Protein AF-0000000072665069 (afdb_homodimer)

Secondary structure (DSSP, 8-state):
-----HHHHHHHHTT-B--GGGGSHHHHHHHHHHHHHHHHHHHHHHS---HHHHHHHHHHHHHHHHHHHTT--BHHHHHHHHHHHHTTS--TTSSHHHHHHHHHHHHHHHHHHHHH-/-----HHHHHHHHTT-B--GGGGSHHHHHHHHHHHHHHHHHHHHHHS---HHHHHHHHHHHHHHHHHHHTT--BHHHHHHHHHHHHTTS--TT-SHHHHHHHHHHHHHHHHHHHHH-

Foldseek 3Di:
DPPCPPVVVVVVLQAFWADLVCLPLVNLLVVLVVQLVVQLVVCCVVDNHDPLSNVLSNLLSVLSSVCSPVVNTGVNVSVVSSVVSNVPRDCPVPCVVVVVVVVVVVVVVVVVVVVVD/DPPCPPVVVVVVLQAFWADLVCLPLVNLLVVLVVQLVVQLVVCCVVDNHDPLSNVLSNLLSVLSSVCSPVVNTGVNVSVVSSVVSNVPRDCPVPCVVVVVVVVVVVVVVVVVVVVVD

Nearest PDB structures (foldseek):
  3kph-assembly1_B  TM=3.420E-01  e=4.417E+00  Metamycoplasma arthritidis
  3plt-assembly1_B  TM=3.109E-01  e=7.610E+00  Saccharomyces cerevisiae
  3kph-assembly1_B  TM=3.421E-01  e=4.417E+00  Metamycoplasma arthritidis
  3plt-assembly1_B  TM=3.109E-01  e=7.610E+00  Saccharomyces cerevisiae

Organism: Carya illinoinensis (NCBI:txid32201)

Solvent-accessible surface area (backbone atoms only — not comparable to full-atom values): 12271 Å² total; per-residue (Å²): 134,86,79,77,48,69,71,47,55,64,55,57,44,52,76,36,62,59,63,74,70,43,44,39,67,69,44,19,50,50,55,18,50,49,42,24,55,52,42,26,52,48,42,32,67,74,57,62,79,48,71,62,38,55,51,51,15,50,54,47,17,51,41,49,29,52,35,21,69,68,65,55,38,46,42,43,60,49,34,54,53,31,18,59,62,39,49,73,53,77,42,54,89,39,60,56,41,18,42,54,52,26,50,52,47,48,51,53,50,54,51,49,52,61,67,76,100,133,85,78,76,48,70,71,48,55,63,55,56,43,51,75,36,63,59,64,75,72,42,43,41,66,70,44,19,51,51,56,18,50,49,43,23,56,52,40,26,52,48,41,31,69,76,56,63,80,49,72,61,37,54,51,50,17,50,55,46,16,50,41,47,29,53,36,21,70,68,65,54,38,46,42,43,60,49,34,55,54,31,19,59,62,38,46,74,53,78,42,58,88,40,62,55,41,19,41,53,52,24,51,52,47,48,51,53,50,54,52,49,52,62,67,74,100

pLDDT: mean 86.63, std 18.75, range [22.36, 98.88]

Radius of gyration: 18.78 Å; Cα contacts (8 Å, |Δi|>4): 272; chains: 2; bounding box: 40×54×40 Å

Sequence (234 aa):
GGEEDPDSQEAQVQDLRVPEHWLIPSKALEESEWLRFTLHKWLDDEYCPEETNVEISKVAANSFYKSLLEKQTDLGEILLKMARELEYISYQESFHGAFSSANAAVNLIAQRIEQVQGGEEDPDSQEAQVQDLRVPEHWLIPSKALEESEWLRFTLHKWLDDEYCPEETNVEISKVAANSFYKSLLEKQTDLGEILLKMARELEYISYQESFHGAFSSANAAVNLIAQRIEQVQ

Structure (mmCIF, N/CA/C/O backbone):
data_AF-0000000072665069-model_v1
#
loop_
_entity.id
_entity.type
_entity.pdbx_description
1 polymer 'Uncharacterized protein'
#
loop_
_atom_site.group_PDB
_atom_site.id
_atom_site.type_symbol
_atom_site.label_atom_id
_atom_site.label_alt_id
_atom_site.label_comp_id
_atom_site.label_asym_id
_atom_site.label_entity_id
_atom_site.label_seq_id
_atom_site.pdbx_PDB_ins_code
_atom_site.Cartn_x
_atom_site.Cartn_y
_atom_site.Cartn_z
_atom_site.occupancy
_atom_site.B_iso_or_equiv
_atom_site.auth_seq_id
_atom_site.auth_comp_id
_atom_site.auth_asym_id
_atom_site.auth_atom_id
_atom_site.pdbx_PDB_model_num
ATOM 1 N N . GLY A 1 1 ? -27.016 -5.383 -2.123 1 22.53 1 GLY A N 1
ATOM 2 C CA . GLY A 1 1 ? -25.922 -5.23 -1.179 1 22.53 1 GLY A CA 1
ATOM 3 C C . GLY A 1 1 ? -24.75 -4.461 -1.751 1 22.53 1 GLY A C 1
ATOM 4 O O . GLY A 1 1 ? -24.109 -4.91 -2.707 1 22.53 1 GLY A O 1
ATOM 5 N N . GLY A 1 2 ? -24.609 -3.033 -1.718 1 27.45 2 GLY A N 1
ATOM 6 C CA . GLY A 1 2 ? -23.859 -2.094 -2.543 1 27.45 2 GLY A CA 1
ATOM 7 C C . GLY A 1 2 ? -22.359 -2.217 -2.381 1 27.45 2 GLY A C 1
ATOM 8 O O . GLY A 1 2 ? -21.844 -2.088 -1.271 1 27.45 2 GLY A O 1
ATOM 9 N N . GLU A 1 3 ? -21.688 -3.092 -3.061 1 32.19 3 GLU A N 1
ATOM 10 C CA . GLU A 1 3 ? -20.25 -3.369 -3.178 1 32.19 3 GLU A CA 1
ATOM 11 C C . GLU A 1 3 ? -19.453 -2.08 -3.25 1 32.19 3 GLU A C 1
ATOM 13 O O . GLU A 1 3 ? -19.578 -1.312 -4.207 1 32.19 3 GLU A O 1
ATOM 18 N N . GLU A 1 4 ? -19.266 -1.38 -2.068 1 32.72 4 GLU A N 1
ATOM 19 C CA . GLU A 1 4 ? -18.578 -0.102 -1.938 1 32.72 4 GLU A CA 1
ATOM 20 C C . GLU A 1 4 ? -17.188 -0.163 -2.566 1 32.72 4 GLU A C 1
ATOM 22 O O . GLU A 1 4 ? -16.406 -1.078 -2.281 1 32.72 4 GLU A O 1
ATOM 27 N N . ASP A 1 5 ? -16.984 0.221 -3.729 1 33.03 5 ASP A N 1
ATOM 28 C CA . ASP A 1 5 ? -15.859 0.381 -4.648 1 33.03 5 ASP A CA 1
ATOM 29 C C . ASP A 1 5 ? -14.656 1.001 -3.941 1 33.03 5 ASP A C 1
ATOM 31 O O . ASP A 1 5 ? -14.766 2.07 -3.34 1 33.03 5 ASP A O 1
ATOM 35 N N . PRO A 1 6 ? -13.797 0.186 -3.463 1 38.81 6 PRO A N 1
ATOM 36 C CA . PRO A 1 6 ? -12.617 0.783 -2.826 1 38.81 6 PRO A CA 1
ATOM 37 C C . PRO A 1 6 ? -12.164 2.07 -3.512 1 38.81 6 PRO A C 1
ATOM 39 O O . PRO A 1 6 ? -11.5 2.904 -2.891 1 38.81 6 PRO A O 1
ATOM 42 N N . ASP A 1 7 ? -12.242 2.102 -4.789 1 39.06 7 ASP A N 1
ATOM 43 C CA . ASP A 1 7 ? -11.977 3.342 -5.512 1 39.06 7 ASP A CA 1
ATOM 44 C C . ASP A 1 7 ? -12.82 4.488 -4.961 1 39.06 7 ASP A C 1
ATOM 46 O O . ASP A 1 7 ? -12.414 5.652 -5.031 1 39.06 7 ASP A O 1
ATOM 50 N N . SER A 1 8 ? -13.883 4.109 -4.477 1 41.06 8 SER A N 1
ATOM 51 C CA . SER A 1 8 ? -14.836 5.105 -3.979 1 41.06 8 SER A CA 1
ATOM 52 C C . SER A 1 8 ? -14.359 5.707 -2.66 1 41.06 8 SER A C 1
ATOM 54 O O . SER A 1 8 ? -14.633 6.875 -2.375 1 41.06 8 SER A O 1
ATOM 56 N N . GLN A 1 9 ? -13.836 4.812 -1.888 1 41.59 9 GLN A N 1
ATOM 57 C CA . GLN A 1 9 ? -13.445 5.406 -0.612 1 41.59 9 GLN A CA 1
ATOM 58 C C . GLN A 1 9 ? -12.32 6.422 -0.796 1 41.59 9 GLN A C 1
ATOM 60 O O . GLN A 1 9 ? -12.281 7.441 -0.105 1 41.59 9 GLN A O 1
ATOM 65 N N . GLU A 1 10 ? -11.32 6.012 -1.646 1 47.34 10 GLU A N 1
ATOM 66 C CA . GLU A 1 10 ? -10.289 7.016 -1.908 1 47.34 10 GLU A CA 1
ATOM 67 C C . GLU A 1 10 ? -10.906 8.312 -2.428 1 47.34 10 GLU A C 1
ATOM 69 O O . GLU A 1 10 ? -10.477 9.406 -2.061 1 47.34 10 GLU A O 1
ATOM 74 N N . ALA A 1 11 ? -11.914 8.117 -3.34 1 46.97 11 ALA A N 1
ATOM 75 C CA . ALA A 1 11 ? -12.594 9.266 -3.928 1 46.97 11 ALA A CA 1
ATOM 76 C C . ALA A 1 11 ? -13.336 10.07 -2.863 1 46.97 11 ALA A C 1
ATOM 78 O O . ALA A 1 11 ? -13.406 11.297 -2.938 1 46.97 11 ALA A O 1
ATOM 79 N N . GLN A 1 12 ? -13.922 9.391 -1.917 1 50.59 12 GLN A N 1
ATOM 80 C CA . GLN A 1 12 ? -14.75 10.109 -0.959 1 50.59 12 GLN A CA 1
ATOM 81 C C . GLN A 1 12 ? -13.898 10.945 -0.01 1 50.59 12 GLN A C 1
ATOM 83 O O . GLN A 1 12 ? -14.328 12.008 0.443 1 50.59 12 GLN A O 1
ATOM 88 N N . VAL A 1 13 ? -12.664 10.547 0.092 1 56.44 13 VAL A N 1
ATOM 89 C CA . VAL A 1 13 ? -11.836 11.32 1.019 1 56.44 13 VAL A CA 1
ATOM 90 C C . VAL A 1 13 ? -11.43 12.641 0.371 1 56.44 13 VAL A C 1
ATOM 92 O O . VAL A 1 13 ? -11.289 13.656 1.054 1 56.44 13 VAL A O 1
ATOM 95 N N . GLN A 1 14 ? -11.539 12.711 -0.974 1 64.31 14 GLN A N 1
ATOM 96 C CA . GLN A 1 14 ? -10.977 13.859 -1.669 1 64.31 14 GLN A CA 1
ATOM 97 C C . GLN A 1 14 ? -11.859 15.094 -1.494 1 64.31 14 GLN A C 1
ATOM 99 O O . GLN A 1 14 ? -11.398 16.219 -1.653 1 64.31 14 GLN A O 1
ATOM 104 N N . ASP A 1 15 ? -12.953 14.961 -0.8 1 78.25 15 ASP A N 1
ATOM 105 C CA . ASP A 1 15 ? -13.75 16.172 -0.614 1 78.25 15 ASP A CA 1
ATOM 106 C C . ASP A 1 15 ? -13.977 16.453 0.868 1 78.25 15 ASP A C 1
ATOM 108 O O . ASP A 1 15 ? -14.688 17.391 1.223 1 78.25 15 ASP A O 1
ATOM 112 N N . LEU A 1 16 ? -13.211 15.734 1.58 1 90.06 16 LEU A N 1
ATOM 113 C CA . LEU A 1 16 ? -13.367 15.898 3.021 1 90.06 16 LEU A CA 1
ATOM 114 C C . LEU A 1 16 ? -12.398 16.938 3.559 1 90.06 16 LEU A C 1
ATOM 116 O O . LEU A 1 16 ? -11.266 17.047 3.08 1 90.06 16 LEU A O 1
ATOM 120 N N . ARG A 1 17 ? -12.859 17.766 4.562 1 95.56 17 ARG A N 1
ATOM 121 C CA . ARG A 1 17 ? -12.039 18.797 5.191 1 95.56 17 ARG A CA 1
ATOM 122 C C . ARG A 1 17 ? -11.906 18.547 6.691 1 95.56 17 ARG A C 1
ATOM 124 O O . ARG A 1 17 ? -12.82 18.016 7.32 1 95.56 17 ARG A O 1
ATOM 131 N N . VAL A 1 18 ? -10.719 18.953 7.18 1 97.44 18 VAL A N 1
ATOM 132 C CA . VAL A 1 18 ? -10.531 18.844 8.625 1 97.44 18 VAL A CA 1
ATOM 133 C C . VAL A 1 18 ? -11.344 19.938 9.328 1 97.44 18 VAL A C 1
ATOM 135 O O . VAL A 1 18 ? -11.523 21.031 8.789 1 97.44 18 VAL A O 1
ATOM 138 N N . PRO A 1 19 ? -11.852 19.656 10.578 1 96.94 19 PRO A N 1
ATOM 139 C CA . PRO A 1 19 ? -12.57 20.688 11.344 1 96.94 19 PRO A CA 1
ATOM 140 C C . PRO A 1 19 ? -11.711 21.922 11.625 1 96.94 19 PRO A C 1
ATOM 142 O O . PRO A 1 19 ? -10.508 21.797 11.891 1 96.94 19 PRO A O 1
ATOM 145 N N . GLU A 1 20 ? -12.336 23.109 11.727 1 96.25 20 GLU A N 1
ATOM 146 C CA . GLU A 1 20 ? -11.625 24.375 11.898 1 96.25 20 GLU A CA 1
ATOM 147 C C . GLU A 1 20 ? -10.898 24.422 13.234 1 96.25 20 GLU A C 1
ATOM 149 O O . GLU A 1 20 ? -9.828 25.016 13.344 1 96.25 20 GLU A O 1
ATOM 154 N N . HIS A 1 21 ? -11.492 23.797 14.195 1 96.88 21 HIS A N 1
ATOM 155 C CA . HIS A 1 21 ? -10.883 23.906 15.516 1 96.88 21 HIS A CA 1
ATOM 156 C C . HIS A 1 21 ? -9.594 23.109 15.594 1 96.88 21 HIS A C 1
ATOM 158 O O . HIS A 1 21 ? -8.805 23.266 16.531 1 96.88 21 HIS A O 1
ATOM 164 N N . TRP A 1 22 ? -9.344 22.125 14.609 1 98.06 22 TRP A N 1
ATOM 165 C CA . TRP A 1 22 ? -8.07 21.406 14.57 1 98.06 22 TRP A CA 1
ATOM 166 C C . TRP A 1 22 ? -6.934 22.344 14.164 1 98.06 22 TRP A C 1
ATOM 168 O O . TRP A 1 22 ? -5.758 22.016 14.32 1 98.06 22 TRP A O 1
ATOM 178 N N . LEU A 1 23 ? -7.266 23.578 13.672 1 98.06 23 LEU A N 1
ATOM 179 C CA . LEU A 1 23 ? -6.27 24.5 13.141 1 98.06 23 LEU A CA 1
ATOM 180 C C . LEU A 1 23 ? -5.609 25.297 14.258 1 98.06 23 LEU A C 1
ATOM 182 O O . LEU A 1 23 ? -4.629 26 14.031 1 98.06 23 LEU A O 1
ATOM 186 N N . ILE A 1 24 ? -6.156 25.172 15.469 1 97.81 24 ILE A N 1
ATOM 187 C CA . ILE A 1 24 ? -5.531 25.766 16.641 1 97.81 24 ILE A CA 1
ATOM 188 C C . ILE A 1 24 ? -4.273 24.984 17.016 1 97.81 24 ILE A C 1
ATOM 190 O O . ILE A 1 24 ? -4.301 23.75 17.078 1 97.81 24 ILE A O 1
ATOM 194 N N . PRO A 1 25 ? -3.125 25.672 17.203 1 98 25 PRO A N 1
ATOM 195 C CA . PRO A 1 25 ? -1.834 25 17.375 1 98 25 PRO A CA 1
ATOM 196 C C . PRO A 1 25 ? -1.886 23.891 18.438 1 98 25 PRO A C 1
ATOM 198 O O . PRO A 1 25 ? -1.334 22.812 18.219 1 98 25 PRO A O 1
ATOM 201 N N . SER A 1 26 ? -2.561 24.094 19.5 1 98.25 26 SER A N 1
ATOM 202 C CA . SER A 1 26 ? -2.631 23.062 20.531 1 98.25 26 SER A CA 1
ATOM 203 C C . SER A 1 26 ? -3.396 21.844 20.047 1 98.25 26 SER A C 1
ATOM 205 O O . SER A 1 26 ? -2.99 20.703 20.297 1 98.25 26 SER A O 1
ATOM 207 N N . LYS A 1 27 ? -4.559 22.078 19.359 1 98.06 27 LYS A N 1
ATOM 208 C CA . LYS A 1 27 ? -5.344 20.969 18.828 1 98.06 27 LYS A CA 1
ATOM 209 C C . LYS A 1 27 ? -4.613 20.281 17.672 1 98.06 27 LYS A C 1
ATOM 211 O O . LYS A 1 27 ? -4.688 19.062 17.531 1 98.06 27 LYS A O 1
ATOM 216 N N . ALA A 1 28 ? -3.9 21.078 16.875 1 98.56 28 ALA A N 1
ATOM 217 C CA . ALA A 1 28 ? -3.084 20.531 15.797 1 98.56 28 ALA A CA 1
ATOM 218 C C . ALA A 1 28 ? -2.049 19.547 16.344 1 98.56 28 ALA A C 1
ATOM 220 O O . ALA A 1 28 ? -1.853 18.469 15.773 1 98.56 28 ALA A O 1
ATOM 221 N N . LEU A 1 29 ? -1.392 19.906 17.406 1 98.56 29 LEU A N 1
ATOM 222 C CA . LEU A 1 29 ? -0.398 19.031 18.031 1 98.56 29 LEU A CA 1
ATOM 223 C C . LEU A 1 29 ? -1.045 17.766 18.562 1 98.56 29 LEU A C 1
ATOM 225 O O . LEU A 1 29 ? -0.505 16.672 18.391 1 98.56 29 LEU A O 1
ATOM 229 N N . GLU A 1 30 ? -2.178 17.906 19.156 1 98.62 30 GLU A N 1
ATOM 230 C CA . GLU A 1 30 ? -2.895 16.766 19.719 1 98.62 30 GLU A CA 1
ATOM 231 C C . GLU A 1 30 ? -3.271 15.75 18.641 1 98.62 30 GLU A C 1
ATOM 233 O O . GLU A 1 30 ? -3.02 14.555 18.781 1 98.62 30 GLU A O 1
ATOM 238 N N . GLU A 1 31 ? -3.904 16.234 17.578 1 98.62 31 GLU A N 1
ATOM 239 C CA . GLU A 1 31 ? -4.363 15.344 16.5 1 98.62 31 GLU A CA 1
ATOM 240 C C . GLU A 1 31 ? -3.188 14.734 15.75 1 98.62 31 GLU A C 1
ATOM 242 O O . GLU A 1 31 ? -3.27 13.602 15.273 1 98.62 31 GLU A O 1
ATOM 247 N N . SER A 1 32 ? -2.09 15.469 15.672 1 98.88 32 SER A N 1
ATOM 248 C CA . SER A 1 32 ? -0.905 14.93 15.016 1 98.88 32 SER A CA 1
ATOM 249 C C . SER A 1 32 ? -0.266 13.828 15.852 1 98.88 32 SER A C 1
ATOM 251 O O . SER A 1 32 ? 0.209 12.828 15.312 1 98.88 32 SER A O 1
ATOM 253 N N . GLU A 1 33 ? -0.249 14 17.156 1 98.75 33 GLU A N 1
ATOM 254 C CA . GLU A 1 33 ? 0.271 12.961 18.031 1 98.75 33 GLU A CA 1
ATOM 255 C C . GLU A 1 33 ? -0.623 11.719 18.016 1 98.75 33 GLU A C 1
ATOM 257 O O . GLU A 1 33 ? -0.129 10.594 18.047 1 98.75 33 GLU A O 1
ATOM 262 N N . TRP A 1 34 ? -1.895 12.023 18.047 1 98.81 34 TRP A N 1
ATOM 263 C CA . TRP A 1 34 ? -2.83 10.914 17.891 1 98.81 34 TRP A CA 1
ATOM 264 C C . TRP A 1 34 ? -2.516 10.117 16.625 1 98.81 34 TRP A C 1
ATOM 266 O O . TRP A 1 34 ? -2.479 8.883 16.656 1 98.81 34 TRP A O 1
ATOM 276 N N . LEU A 1 35 ? -2.311 10.82 15.5 1 98.88 35 LEU A N 1
ATOM 277 C CA . LEU A 1 35 ? -2.012 10.156 14.234 1 98.88 35 LEU A CA 1
ATOM 278 C C . LEU A 1 35 ? -0.721 9.352 14.336 1 98.88 35 LEU A C 1
ATOM 280 O O . LEU A 1 35 ? -0.643 8.227 13.828 1 98.88 35 LEU A O 1
ATOM 284 N N . ARG A 1 36 ? 0.328 9.945 14.938 1 98.88 36 ARG A N 1
ATOM 285 C CA . ARG A 1 36 ? 1.609 9.266 15.062 1 98.88 36 ARG A CA 1
ATOM 286 C C . ARG A 1 36 ? 1.438 7.902 15.727 1 98.88 36 ARG A C 1
ATOM 288 O O . ARG A 1 36 ? 1.901 6.887 15.203 1 98.88 36 ARG A O 1
ATOM 295 N N . PHE A 1 37 ? 0.648 7.867 16.859 1 98.62 37 PHE A N 1
ATOM 296 C CA . PHE A 1 37 ? 0.451 6.645 17.641 1 98.62 37 PHE A CA 1
ATOM 297 C C . PHE A 1 37 ? -0.445 5.668 16.875 1 98.62 37 PHE A C 1
ATOM 299 O O . PHE A 1 37 ? -0.133 4.48 16.781 1 98.62 37 PHE A O 1
ATOM 306 N N . THR A 1 38 ? -1.515 6.176 16.375 1 98.62 38 THR A N 1
ATOM 307 C CA . THR A 1 38 ? -2.52 5.32 15.75 1 98.62 38 THR A CA 1
ATOM 308 C C . THR A 1 38 ? -1.989 4.73 14.445 1 98.62 38 THR A C 1
ATOM 310 O O . THR A 1 38 ? -2.217 3.553 14.156 1 98.62 38 THR A O 1
ATOM 313 N N . LEU A 1 39 ? -1.28 5.562 13.648 1 98.31 39 LEU A N 1
ATOM 314 C CA . LEU A 1 39 ? -0.711 5.062 12.398 1 98.31 39 LEU A CA 1
ATOM 315 C C . LEU A 1 39 ? 0.365 4.016 12.672 1 98.31 39 LEU A C 1
ATOM 317 O O . LEU A 1 39 ? 0.448 3.008 11.969 1 98.31 39 LEU A O 1
ATOM 321 N N . HIS A 1 40 ? 1.214 4.281 13.656 1 98 40 HIS A N 1
ATOM 322 C CA . HIS A 1 40 ? 2.242 3.311 14.023 1 98 40 HIS A CA 1
ATOM 323 C C . HIS A 1 40 ? 1.632 1.948 14.328 1 98 40 HIS A C 1
ATOM 325 O O . HIS A 1 40 ? 2.064 0.931 13.781 1 98 40 HIS A O 1
ATOM 331 N N . LYS A 1 41 ? 0.643 1.912 15.172 1 97.62 41 LYS A N 1
ATOM 332 C CA . LYS A 1 41 ? -0.03 0.667 15.531 1 97.62 41 LYS A CA 1
ATOM 333 C C . LYS A 1 41 ? -0.683 0.022 14.312 1 97.62 41 LYS A C 1
ATOM 335 O O . LYS A 1 41 ? -0.609 -1.195 14.133 1 97.62 41 LYS A O 1
ATOM 340 N N . TRP A 1 42 ? -1.377 0.846 13.523 1 95.38 42 TRP A N 1
ATOM 341 C CA . TRP A 1 42 ? -2.025 0.35 12.32 1 95.38 42 TRP A CA 1
ATOM 342 C C . TRP A 1 42 ? -1.02 -0.343 11.406 1 95.38 42 TRP A C 1
ATOM 344 O O . TRP A 1 42 ? -1.282 -1.438 10.898 1 95.38 42 TRP A O 1
ATOM 354 N N . LEU A 1 43 ? 0.123 0.291 11.133 1 93.69 43 LEU A N 1
ATOM 355 C CA . LEU A 1 43 ? 1.16 -0.266 10.266 1 93.69 43 LEU A CA 1
ATOM 356 C C . LEU A 1 43 ? 1.689 -1.579 10.836 1 93.69 43 LEU A C 1
ATOM 358 O O . LEU A 1 43 ? 1.899 -2.541 10.094 1 93.69 43 LEU A O 1
ATOM 362 N N . ASP A 1 44 ? 1.952 -1.616 12.156 1 91.62 44 ASP A N 1
ATOM 363 C CA . ASP A 1 44 ? 2.424 -2.842 12.789 1 91.62 44 ASP A CA 1
ATOM 364 C C . ASP A 1 44 ? 1.417 -3.977 12.617 1 91.62 44 ASP A C 1
ATOM 366 O O . ASP A 1 44 ? 1.802 -5.133 12.422 1 91.62 44 ASP A O 1
ATOM 370 N N . ASP A 1 45 ? 0.101 -3.652 12.719 1 88.62 45 ASP A N 1
ATOM 371 C CA . ASP A 1 45 ? -0.965 -4.641 12.602 1 88.62 45 ASP A CA 1
ATOM 372 C C . ASP A 1 45 ? -1.124 -5.105 11.156 1 88.62 45 ASP A C 1
ATOM 374 O O . ASP A 1 45 ? -1.356 -6.289 10.898 1 88.62 45 ASP A O 1
ATOM 378 N N . GLU A 1 46 ? -1.113 -4.066 10.266 1 82.69 46 GLU A N 1
ATOM 379 C CA . GLU A 1 46 ? -1.326 -4.34 8.844 1 82.69 46 GLU A CA 1
ATOM 380 C C . GLU A 1 46 ? -0.156 -5.121 8.25 1 82.69 46 GLU A C 1
ATOM 382 O O . GLU A 1 46 ? -0.355 -6.016 7.43 1 82.69 46 GLU A O 1
ATOM 387 N N . TYR A 1 47 ? 0.96 -4.777 8.648 1 81.94 47 TYR A N 1
ATOM 388 C CA . TYR A 1 47 ? 2.168 -5.441 8.164 1 81.94 47 TYR A CA 1
ATOM 389 C C . TYR A 1 47 ? 2.859 -6.195 9.297 1 81.94 47 TYR A C 1
ATOM 391 O O . TYR A 1 47 ? 2.209 -6.906 10.062 1 81.94 47 TYR A O 1
ATOM 399 N N . CYS A 1 48 ? 3.977 -6.129 9.625 1 81.88 48 CYS A N 1
ATOM 400 C CA . CYS A 1 48 ? 4.777 -6.562 10.766 1 81.88 48 CYS A CA 1
ATOM 401 C C . CYS A 1 48 ? 5.527 -5.387 11.383 1 81.88 48 CYS A C 1
ATOM 403 O O . CYS A 1 48 ? 5.785 -4.387 10.711 1 81.88 48 CYS A O 1
ATOM 405 N N . PRO A 1 49 ? 5.785 -5.469 12.68 1 90.3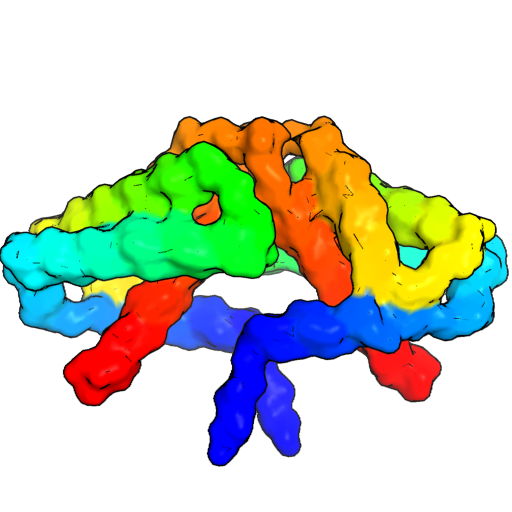8 49 PRO A N 1
ATOM 406 C CA . PRO A 1 49 ? 6.531 -4.383 13.32 1 90.38 49 PRO A CA 1
ATOM 407 C C . PRO A 1 49 ? 7.918 -4.184 12.711 1 90.38 49 PRO A C 1
ATOM 409 O O . PRO A 1 49 ? 8.664 -5.148 12.531 1 90.38 49 PRO A O 1
ATOM 412 N N . GLU A 1 50 ? 8.195 -2.926 12.336 1 89.25 50 GLU A N 1
ATOM 413 C CA . GLU A 1 50 ? 9.477 -2.52 11.773 1 89.25 50 GLU A CA 1
ATOM 414 C C . GLU A 1 50 ? 9.836 -1.092 12.188 1 89.25 50 GLU A C 1
ATOM 416 O O . GLU A 1 50 ? 8.945 -0.29 12.484 1 89.25 50 GLU A O 1
ATOM 421 N N . GLU A 1 51 ? 11.109 -0.807 12.188 1 91.62 51 GLU A N 1
ATOM 422 C CA . GLU A 1 51 ? 11.562 0.551 12.469 1 91.62 51 GLU A CA 1
ATOM 423 C C . GLU A 1 51 ? 10.977 1.549 11.477 1 91.62 51 GLU A C 1
ATOM 425 O O . GLU A 1 51 ? 10.695 2.695 11.836 1 91.62 51 GLU A O 1
ATOM 430 N N . THR A 1 52 ? 10.844 1.125 10.297 1 91.69 52 THR A N 1
ATOM 431 C CA . THR A 1 52 ? 10.297 1.98 9.25 1 91.69 52 THR A CA 1
ATOM 432 C C . THR A 1 52 ? 8.883 2.434 9.602 1 91.69 52 THR A C 1
ATOM 434 O O . THR A 1 52 ? 8.477 3.545 9.25 1 91.69 52 THR A O 1
ATOM 437 N N . ASN A 1 53 ? 8.109 1.583 10.32 1 93.94 53 ASN A N 1
ATOM 438 C CA . ASN A 1 53 ? 6.773 1.96 10.758 1 93.94 53 ASN A CA 1
ATOM 439 C C . ASN A 1 53 ? 6.812 3.162 11.703 1 93.94 53 ASN A C 1
ATOM 441 O O . ASN A 1 53 ? 5.965 4.051 11.617 1 93.94 53 ASN A O 1
ATOM 445 N N . VAL A 1 54 ? 7.812 3.152 12.555 1 96.06 54 VAL A N 1
ATOM 446 C CA . VAL A 1 54 ? 8.008 4.262 13.484 1 96.06 54 VAL A CA 1
ATOM 447 C C . VAL A 1 54 ? 8.32 5.539 12.703 1 96.06 54 VAL A C 1
ATOM 449 O O . VAL A 1 54 ? 7.723 6.586 12.953 1 96.06 54 VAL A O 1
ATOM 452 N N . GLU A 1 55 ? 9.203 5.398 11.719 1 95.5 55 GLU A N 1
ATOM 453 C CA . GLU A 1 55 ? 9.617 6.551 10.93 1 95.5 55 GLU A CA 1
ATOM 454 C C . GLU A 1 55 ? 8.461 7.109 10.109 1 95.5 55 GLU A C 1
ATOM 456 O O . GLU A 1 55 ? 8.266 8.32 10.039 1 95.5 55 GLU A O 1
ATOM 461 N N . ILE A 1 56 ? 7.742 6.219 9.492 1 95.75 56 ILE A N 1
ATOM 462 C CA . ILE A 1 56 ? 6.594 6.621 8.688 1 95.75 56 ILE A CA 1
ATOM 463 C C . ILE A 1 56 ? 5.605 7.398 9.555 1 95.75 56 ILE A C 1
ATOM 465 O O . ILE A 1 56 ? 5.141 8.469 9.164 1 95.75 56 ILE A O 1
ATOM 469 N N . SER A 1 57 ? 5.336 6.863 10.727 1 98.44 57 SER A N 1
ATOM 470 C CA . SER A 1 57 ? 4.34 7.492 11.586 1 98.44 57 SER A CA 1
ATOM 471 C C . SER A 1 57 ? 4.797 8.875 12.047 1 98.44 57 SER A C 1
ATOM 473 O O . SER A 1 57 ? 3.992 9.805 12.133 1 98.44 57 SER A O 1
ATOM 475 N N . LYS A 1 58 ? 6.062 9.055 12.297 1 98.62 58 LYS A N 1
ATOM 476 C CA . LYS A 1 58 ? 6.609 10.344 12.703 1 98.62 58 LYS A CA 1
ATOM 477 C C . LYS A 1 58 ? 6.516 11.359 11.57 1 98.62 58 LYS A C 1
ATOM 479 O O . LYS A 1 58 ? 6.082 12.5 11.781 1 98.62 58 LYS A O 1
ATOM 484 N N . VAL A 1 59 ? 6.941 10.945 10.383 1 98.31 59 VAL A N 1
ATOM 485 C CA . VAL A 1 59 ? 6.934 11.852 9.234 1 98.31 59 VAL A CA 1
ATOM 486 C C . VAL A 1 59 ? 5.5 12.234 8.891 1 98.31 59 VAL A C 1
ATOM 488 O O . VAL A 1 59 ? 5.211 13.406 8.625 1 98.31 59 VAL A O 1
ATOM 491 N N . ALA A 1 60 ? 4.598 11.289 8.945 1 98.69 60 ALA A N 1
ATOM 492 C CA . ALA A 1 60 ? 3.191 11.555 8.648 1 98.69 60 ALA A CA 1
ATOM 493 C C . ALA A 1 60 ? 2.59 12.523 9.664 1 98.69 60 ALA A C 1
ATOM 495 O O . ALA A 1 60 ? 1.892 13.469 9.289 1 98.69 60 ALA A O 1
ATOM 496 N N . ALA A 1 61 ? 2.889 12.281 10.914 1 98.88 61 ALA A N 1
ATOM 497 C CA . ALA A 1 61 ? 2.371 13.141 11.969 1 98.88 61 ALA A CA 1
ATOM 498 C C . ALA A 1 61 ? 2.895 14.57 11.82 1 98.88 61 ALA A C 1
ATOM 500 O O . ALA A 1 61 ? 2.143 15.531 11.977 1 98.88 61 ALA A O 1
ATOM 501 N N . ASN A 1 62 ? 4.16 14.68 11.516 1 98.88 62 ASN A N 1
ATOM 502 C CA . ASN A 1 62 ? 4.758 15.992 11.328 1 98.88 62 ASN A CA 1
ATOM 503 C C . ASN A 1 62 ? 4.172 16.719 10.117 1 98.88 62 ASN A C 1
ATOM 505 O O . ASN A 1 62 ? 3.936 17.922 10.164 1 98.88 62 ASN A O 1
ATOM 509 N N . SER A 1 63 ? 4.008 15.984 9.047 1 98.88 63 SER A N 1
ATOM 510 C CA . SER A 1 63 ? 3.387 16.547 7.848 1 98.88 63 SER A CA 1
ATOM 511 C C . SER A 1 63 ? 1.982 17.062 8.148 1 98.88 63 SER A C 1
ATOM 513 O O . SER A 1 63 ? 1.609 18.156 7.699 1 98.88 63 SER A O 1
ATOM 515 N N . PHE A 1 64 ? 1.257 16.281 8.898 1 98.88 64 PHE A N 1
ATOM 516 C CA . PHE A 1 64 ? -0.108 16.656 9.258 1 98.88 64 PHE A CA 1
ATOM 517 C C . PHE A 1 64 ? -0.123 17.906 10.125 1 98.88 64 PHE A C 1
ATOM 519 O O . PHE A 1 64 ? -0.892 18.828 9.867 1 98.88 64 PHE A O 1
ATOM 526 N N . TYR A 1 65 ? 0.713 17.922 11.07 1 98.88 65 TYR A N 1
ATOM 527 C CA . TYR A 1 65 ? 0.842 19.062 11.953 1 98.88 65 TYR A CA 1
ATOM 528 C C . TYR A 1 65 ? 1.117 20.344 11.164 1 98.88 65 TYR A C 1
ATOM 530 O O . TYR A 1 65 ? 0.449 21.359 11.359 1 98.88 65 TYR A O 1
ATOM 538 N N . LYS A 1 66 ? 2.109 20.281 10.281 1 98.81 66 LYS A N 1
ATOM 539 C CA . LYS A 1 66 ? 2.473 21.438 9.461 1 98.81 66 LYS A CA 1
ATOM 540 C C . LYS A 1 66 ? 1.305 21.875 8.578 1 98.81 66 LYS A C 1
ATOM 542 O O . LYS A 1 66 ? 1.07 23.062 8.398 1 98.81 66 LYS A O 1
ATOM 547 N N . SER A 1 67 ? 0.621 20.906 8.023 1 98.69 67 SER A N 1
ATOM 548 C CA . SER A 1 67 ? -0.524 21.234 7.18 1 98.69 67 SER A CA 1
ATOM 549 C C . SER A 1 67 ? -1.59 21.984 7.957 1 98.69 67 SER A C 1
ATOM 551 O O . SER A 1 67 ? -2.146 22.969 7.461 1 98.69 67 SER A O 1
ATOM 553 N N . LEU A 1 68 ? -1.846 21.516 9.211 1 98.62 68 LEU A N 1
ATOM 554 C CA . LEU A 1 68 ? -2.854 22.172 10.039 1 98.62 68 LEU A CA 1
ATOM 555 C C . LEU A 1 68 ? -2.416 23.578 10.406 1 98.62 68 LEU A C 1
ATOM 557 O O . LEU A 1 68 ? -3.219 24.516 10.359 1 98.62 68 LEU A O 1
ATOM 561 N N . LEU A 1 69 ? -1.169 23.781 10.703 1 98.31 69 LEU A N 1
ATOM 562 C CA . LEU A 1 69 ? -0.646 25.094 11.055 1 98.31 69 LEU A CA 1
ATOM 563 C C . LEU A 1 69 ? -0.751 26.047 9.867 1 98.31 69 LEU A C 1
ATOM 565 O O . LEU A 1 69 ? -0.952 27.25 10.055 1 98.31 69 LEU A O 1
ATOM 569 N N . GLU A 1 70 ? -0.633 25.484 8.695 1 98.25 70 GLU A N 1
ATOM 570 C CA . GLU A 1 70 ? -0.721 26.281 7.469 1 98.25 70 GLU A CA 1
ATOM 571 C C . GLU A 1 70 ? -2.172 26.469 7.039 1 98.25 70 GLU A C 1
ATOM 573 O O . GLU A 1 70 ? -2.439 27.016 5.965 1 98.25 70 GLU A O 1
ATOM 578 N N . LYS A 1 71 ? -3.109 25.938 7.77 1 97.81 71 LYS A N 1
ATOM 579 C CA . LYS A 1 71 ? -4.551 26.078 7.578 1 97.81 71 LYS A CA 1
ATOM 580 C C . LYS A 1 71 ? -5.016 25.344 6.324 1 97.81 71 LYS A C 1
ATOM 582 O O . LYS A 1 71 ? -5.953 25.781 5.652 1 97.81 71 LYS A O 1
ATOM 587 N N . GLN A 1 72 ? -4.211 24.312 5.969 1 97.31 72 GLN A N 1
ATOM 588 C CA . GLN A 1 72 ? -4.664 23.391 4.926 1 97.31 72 GLN A CA 1
ATOM 589 C C . GLN A 1 72 ? -5.715 22.438 5.465 1 97.31 72 GLN A C 1
ATOM 591 O O . GLN A 1 72 ? -5.422 21.609 6.332 1 97.31 72 GLN A O 1
ATOM 596 N N . THR A 1 73 ? -6.953 22.547 4.855 1 96.31 73 THR A N 1
ATOM 597 C CA . THR A 1 73 ? -8.023 21.75 5.457 1 96.31 73 THR A CA 1
ATOM 598 C C . THR A 1 73 ? -8.445 20.625 4.531 1 96.31 73 THR A C 1
ATOM 600 O O . THR A 1 73 ? -9.125 19.688 4.957 1 96.31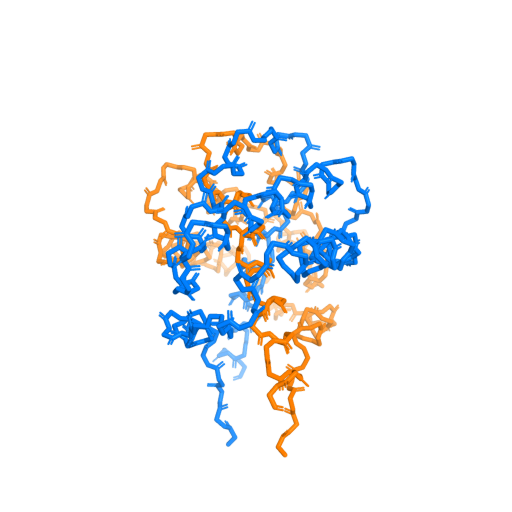 73 THR A O 1
ATOM 603 N N . ASP A 1 74 ? -8.164 20.703 3.309 1 96.5 74 ASP A N 1
ATOM 604 C CA . ASP A 1 74 ? -8.555 19.703 2.326 1 96.5 74 ASP A CA 1
ATOM 605 C C . ASP A 1 74 ? -7.746 18.422 2.504 1 96.5 74 ASP A C 1
ATOM 607 O O . ASP A 1 74 ? -6.52 18.422 2.369 1 96.5 74 ASP A O 1
ATOM 611 N N . LEU A 1 75 ? -8.367 17.344 2.717 1 96.69 75 LEU A N 1
ATOM 612 C CA . LEU A 1 75 ? -7.676 16.094 2.986 1 96.69 75 LEU A CA 1
ATOM 613 C C . LEU A 1 75 ? -6.949 15.586 1.742 1 96.69 75 LEU A C 1
ATOM 615 O O . LEU A 1 75 ? -5.918 14.922 1.846 1 96.69 75 LEU A O 1
ATOM 619 N N . GLY A 1 76 ? -7.484 15.898 0.543 1 93.88 76 GLY A N 1
ATOM 620 C CA . GLY A 1 76 ? -6.77 15.555 -0.676 1 93.88 76 GLY A CA 1
ATOM 621 C C . GLY A 1 76 ? -5.414 16.234 -0.786 1 93.88 76 GLY A C 1
ATOM 622 O O . GLY A 1 76 ? -4.426 15.594 -1.153 1 93.88 76 GLY A O 1
ATOM 623 N N . GLU A 1 77 ? -5.41 17.531 -0.468 1 95.06 77 GLU A N 1
ATOM 624 C CA . GLU A 1 77 ? -4.152 18.281 -0.477 1 95.06 77 GLU A CA 1
ATOM 625 C C . GLU A 1 77 ? -3.199 17.766 0.597 1 95.06 77 GLU A C 1
ATOM 627 O O . GLU A 1 77 ? -1.988 17.688 0.375 1 95.06 77 GLU A O 1
ATOM 632 N N . ILE A 1 78 ? -3.75 17.422 1.769 1 97.75 78 ILE A N 1
ATOM 633 C CA . ILE A 1 78 ? -2.943 16.906 2.865 1 97.75 78 ILE A CA 1
ATOM 634 C C . ILE A 1 78 ? -2.346 15.555 2.469 1 97.75 78 ILE A C 1
ATOM 636 O O . ILE A 1 78 ? -1.17 15.289 2.729 1 97.75 78 ILE A O 1
ATOM 640 N N . LEU A 1 79 ? -3.117 14.75 1.785 1 95.31 79 LEU A N 1
ATOM 641 C CA . LEU A 1 79 ? -2.648 13.461 1.292 1 95.31 79 LEU A CA 1
ATOM 642 C C . LEU A 1 79 ? -1.454 13.633 0.36 1 95.31 79 LEU A C 1
ATOM 644 O O . LEU A 1 79 ? -0.436 12.953 0.515 1 95.31 79 LEU A O 1
ATOM 648 N N . LEU A 1 80 ? -1.581 14.547 -0.597 1 93.44 80 LEU A N 1
ATOM 649 C CA . LEU A 1 80 ? -0.533 14.742 -1.593 1 93.44 80 LEU A CA 1
ATOM 650 C C . LEU A 1 80 ? 0.752 15.234 -0.938 1 93.44 80 LEU A C 1
ATOM 652 O O . LEU A 1 80 ? 1.844 14.773 -1.274 1 93.44 80 LEU A O 1
ATOM 656 N N . LYS A 1 81 ? 0.665 16.172 -0.02 1 96.19 81 LYS A N 1
ATOM 657 C CA . LYS A 1 81 ? 1.82 16.703 0.691 1 96.19 81 LYS A CA 1
ATOM 658 C C . LYS A 1 81 ? 2.494 15.625 1.537 1 96.19 81 LYS A C 1
ATOM 660 O O . LYS A 1 81 ? 3.721 15.5 1.525 1 96.19 81 LYS A O 1
ATOM 665 N N . MET A 1 82 ? 1.688 14.898 2.271 1 97.06 82 MET A N 1
ATOM 666 C CA . MET A 1 82 ? 2.207 13.836 3.121 1 97.06 82 MET A CA 1
ATOM 667 C C . MET A 1 82 ? 2.916 12.773 2.287 1 97.06 82 MET A C 1
ATOM 669 O O . MET A 1 82 ? 4 12.312 2.648 1 97.06 82 MET A O 1
ATOM 673 N N . ALA A 1 83 ? 2.318 12.43 1.155 1 92.81 83 ALA A N 1
ATOM 674 C CA . ALA A 1 83 ? 2.922 11.438 0.269 1 92.81 83 ALA A CA 1
ATOM 675 C C . ALA A 1 83 ? 4.301 11.891 -0.205 1 92.81 83 ALA A C 1
ATOM 677 O O . ALA A 1 83 ? 5.242 11.094 -0.24 1 92.81 83 ALA A O 1
ATOM 678 N N . ARG A 1 84 ? 4.43 13.102 -0.578 1 92.38 84 ARG A N 1
ATOM 679 C CA . ARG A 1 84 ? 5.699 13.656 -1.043 1 92.38 84 ARG A CA 1
ATOM 680 C C . ARG A 1 84 ? 6.758 13.586 0.051 1 92.38 84 ARG A C 1
ATOM 682 O O . ARG A 1 84 ? 7.91 13.234 -0.215 1 92.38 84 ARG A O 1
ATOM 689 N N . GLU A 1 85 ? 6.41 13.891 1.265 1 95 85 GLU A N 1
ATOM 690 C CA . GLU A 1 85 ? 7.367 13.898 2.367 1 95 85 GLU A CA 1
ATOM 691 C C . GLU A 1 85 ? 7.766 12.477 2.754 1 95 85 GLU A C 1
ATOM 693 O O . GLU A 1 85 ? 8.906 12.234 3.16 1 95 85 GLU A O 1
ATOM 698 N N . LEU A 1 86 ? 6.891 11.586 2.537 1 93.31 86 LEU A N 1
ATOM 699 C CA . LEU A 1 86 ? 7.156 10.195 2.873 1 93.31 86 LEU A CA 1
ATOM 700 C C . LEU A 1 86 ? 8.047 9.539 1.822 1 93.31 86 LEU A C 1
ATOM 702 O O . LEU A 1 86 ? 8.617 8.469 2.057 1 93.31 86 LEU A O 1
ATOM 706 N N . GLU A 1 87 ? 8.211 10.188 0.683 1 87.31 87 GLU A N 1
ATOM 707 C CA . GLU A 1 87 ? 9.055 9.641 -0.375 1 87.31 87 GLU A CA 1
ATOM 708 C C . GLU A 1 87 ? 10.523 9.625 0.043 1 87.31 87 GLU A C 1
ATOM 710 O O . GLU A 1 87 ? 11.336 8.914 -0.552 1 87.31 87 GLU A O 1
ATOM 715 N N . TYR A 1 88 ? 10.797 10.359 1.041 1 85.19 88 TYR A N 1
ATOM 716 C CA . TYR A 1 88 ? 12.195 10.477 1.447 1 85.19 88 TYR A CA 1
ATOM 717 C C . TYR A 1 88 ? 12.594 9.336 2.371 1 85.19 88 TYR A C 1
ATOM 719 O O . TYR A 1 88 ? 13.773 9.156 2.674 1 85.19 88 TYR A O 1
ATOM 727 N N . ILE A 1 89 ? 11.602 8.641 2.83 1 85.94 89 ILE A N 1
ATOM 728 C CA . ILE A 1 89 ? 11.898 7.461 3.637 1 85.94 89 ILE A CA 1
ATOM 729 C C . ILE A 1 89 ? 12.383 6.332 2.736 1 85.94 89 ILE A C 1
ATOM 731 O O . ILE A 1 89 ? 11.867 6.137 1.635 1 85.94 89 ILE A O 1
ATOM 735 N N . SER A 1 90 ? 13.414 5.633 3.209 1 78.25 90 SER A N 1
ATOM 736 C CA . SER A 1 90 ? 13.875 4.441 2.504 1 78.25 90 SER A CA 1
ATOM 737 C C . SER A 1 90 ? 12.984 3.242 2.807 1 78.25 90 SER A C 1
ATOM 739 O O . SER A 1 90 ? 12.977 2.74 3.934 1 78.25 90 SER A O 1
ATOM 741 N N . TYR A 1 91 ? 12.305 2.84 1.765 1 75.19 91 TYR A N 1
ATOM 742 C CA . TYR A 1 91 ? 11.406 1.701 1.915 1 75.19 91 TYR A CA 1
ATOM 743 C C . TYR A 1 91 ? 12.094 0.403 1.519 1 75.19 91 TYR A C 1
ATOM 745 O O . TYR A 1 91 ? 11.492 -0.67 1.562 1 75.19 91 TYR A O 1
ATOM 753 N N . GLN A 1 92 ? 13.297 0.487 1.075 1 65.25 92 GLN A N 1
ATOM 754 C CA . GLN A 1 92 ? 14.039 -0.669 0.583 1 65.25 92 GLN A CA 1
ATOM 755 C C . GLN A 1 92 ? 14.086 -1.779 1.629 1 65.25 92 GLN A C 1
ATOM 757 O O . GLN A 1 92 ? 13.961 -2.959 1.294 1 65.25 92 GLN A O 1
ATOM 762 N N . GLU A 1 93 ? 14.281 -1.329 2.754 1 63.66 93 GLU A N 1
ATOM 763 C CA . GLU A 1 93 ? 14.445 -2.357 3.777 1 63.66 93 GLU A CA 1
ATOM 764 C C . GLU A 1 93 ? 13.125 -2.66 4.477 1 63.66 93 GLU A C 1
ATOM 766 O O . GLU A 1 93 ? 13.094 -3.363 5.488 1 63.66 93 GLU A O 1
ATOM 771 N N . SER A 1 94 ? 12.078 -2.123 3.826 1 67.69 94 SER A N 1
ATOM 772 C CA . SER A 1 94 ? 10.773 -2.373 4.438 1 67.69 94 SER A CA 1
ATOM 773 C C . SER A 1 94 ? 9.883 -3.195 3.516 1 67.69 94 SER A C 1
ATOM 775 O O . SER A 1 94 ? 10.133 -3.283 2.312 1 67.69 94 SER A O 1
ATOM 777 N N . PHE A 1 95 ? 8.984 -3.961 4.117 1 72.81 95 PHE A N 1
ATOM 778 C CA . PHE A 1 95 ? 8.102 -4.855 3.377 1 72.81 95 PHE A CA 1
ATOM 779 C C . PHE A 1 95 ? 6.844 -4.125 2.928 1 72.81 95 PHE A C 1
ATOM 781 O O . PHE A 1 95 ? 5.91 -4.746 2.41 1 72.81 95 PHE A O 1
ATOM 788 N N . HIS A 1 96 ? 6.832 -2.766 2.963 1 81.69 96 HIS A N 1
ATOM 789 C CA . HIS A 1 96 ? 5.582 -2.047 2.73 1 81.69 96 HIS A CA 1
ATOM 790 C C . HIS A 1 96 ? 5.172 -2.115 1.263 1 81.69 96 HIS A C 1
ATOM 792 O O . HIS A 1 96 ? 4.031 -2.459 0.947 1 81.69 96 HIS A O 1
ATOM 798 N N . GLY A 1 97 ? 6.16 -1.765 0.473 1 83.19 97 GLY A N 1
ATOM 799 C CA . GLY A 1 97 ? 5.848 -1.792 -0.947 1 83.19 97 GLY A CA 1
ATOM 800 C C . GLY A 1 97 ? 5.543 -3.186 -1.465 1 83.19 97 GLY A C 1
ATOM 801 O O . GLY A 1 97 ? 4.531 -3.398 -2.133 1 83.19 97 GLY A O 1
ATOM 802 N N . ALA A 1 98 ? 6.371 -4.148 -1.007 1 86.31 98 ALA A N 1
ATOM 803 C CA . ALA A 1 98 ? 6.242 -5.539 -1.436 1 86.31 98 ALA A CA 1
ATOM 804 C C . ALA A 1 98 ? 4.914 -6.133 -0.972 1 86.31 98 ALA A C 1
ATOM 806 O O . ALA A 1 98 ? 4.195 -6.75 -1.76 1 86.31 98 ALA A O 1
ATOM 807 N N . PHE A 1 99 ? 4.578 -5.875 0.259 1 87.44 99 PHE A N 1
ATOM 808 C CA . PHE A 1 99 ? 3.383 -6.465 0.85 1 87.44 99 PHE A CA 1
ATOM 809 C C . PHE A 1 99 ? 2.123 -5.832 0.266 1 87.44 99 PHE A C 1
ATOM 811 O O . PHE A 1 99 ? 1.133 -6.523 0.022 1 87.44 99 PHE A O 1
ATOM 818 N N . SER A 1 100 ? 2.09 -4.531 0.109 1 86.19 100 SER A N 1
ATOM 819 C CA . SER A 1 100 ? 0.947 -3.857 -0.499 1 86.19 100 SER A CA 1
ATOM 820 C C . SER A 1 100 ? 0.709 -4.348 -1.923 1 86.19 100 SER A C 1
ATOM 822 O O . SER A 1 100 ? -0.437 -4.539 -2.336 1 86.19 100 SER A O 1
ATOM 824 N N . SER A 1 101 ? 1.784 -4.516 -2.656 1 90.88 101 SER A N 1
ATOM 825 C CA . SER A 1 101 ? 1.678 -5.008 -4.027 1 90.88 101 SER A CA 1
ATOM 826 C C . SER A 1 101 ? 1.189 -6.449 -4.062 1 90.88 101 SER A C 1
ATOM 828 O O . SER A 1 101 ? 0.337 -6.805 -4.879 1 90.88 101 SER A O 1
ATOM 830 N N . ALA A 1 102 ? 1.729 -7.254 -3.172 1 94.06 102 ALA A N 1
ATOM 831 C CA . ALA A 1 102 ? 1.307 -8.648 -3.094 1 94.06 102 ALA A CA 1
ATOM 832 C C . ALA A 1 102 ? -0.169 -8.75 -2.719 1 94.06 102 ALA A C 1
ATOM 834 O O . ALA A 1 102 ? -0.901 -9.57 -3.277 1 94.06 102 ALA A O 1
ATOM 835 N N . ASN A 1 103 ? -0.584 -7.898 -1.749 1 90.31 103 ASN A N 1
ATOM 836 C CA . ASN A 1 103 ? -1.984 -7.879 -1.339 1 90.31 103 ASN A CA 1
ATOM 837 C C . ASN A 1 103 ? -2.9 -7.48 -2.492 1 90.31 103 ASN A C 1
ATOM 839 O O . ASN A 1 103 ? -3.982 -8.047 -2.654 1 90.31 103 ASN A O 1
ATOM 843 N N . ALA A 1 104 ? -2.527 -6.488 -3.236 1 92.56 104 ALA A N 1
ATOM 844 C CA . ALA A 1 104 ? -3.299 -6.086 -4.41 1 92.56 104 ALA A CA 1
ATOM 845 C C . ALA A 1 104 ? -3.426 -7.238 -5.402 1 92.56 104 ALA A C 1
ATOM 847 O O . ALA A 1 104 ? -4.516 -7.508 -5.914 1 92.56 104 ALA A O 1
ATOM 848 N N . ALA A 1 105 ? -2.311 -7.895 -5.664 1 97.5 105 ALA A N 1
ATOM 849 C CA . ALA A 1 105 ? -2.295 -9.023 -6.586 1 97.5 105 ALA A CA 1
ATOM 850 C C . ALA A 1 105 ? -3.258 -10.117 -6.133 1 97.5 105 ALA A C 1
ATOM 852 O O . ALA A 1 105 ? -4.082 -10.594 -6.918 1 97.5 105 ALA A O 1
ATOM 853 N N . VAL A 1 106 ? -3.215 -10.492 -4.918 1 96.94 106 VAL A N 1
ATOM 854 C CA . VAL A 1 106 ? -4.016 -11.594 -4.395 1 96.94 106 VAL A CA 1
ATOM 855 C C . VAL A 1 106 ? -5.488 -11.195 -4.352 1 96.94 106 VAL A C 1
ATOM 857 O O . VAL A 1 106 ? -6.367 -12.016 -4.59 1 96.94 106 VAL A O 1
ATOM 860 N N . ASN A 1 107 ? -5.77 -9.953 -4.074 1 94.12 107 ASN A N 1
ATOM 861 C CA . ASN A 1 107 ? -7.145 -9.469 -4.133 1 94.12 107 ASN A CA 1
ATOM 862 C C . ASN A 1 107 ? -7.723 -9.602 -5.539 1 94.12 107 ASN A C 1
ATOM 864 O O . ASN A 1 107 ? -8.883 -9.977 -5.707 1 94.12 107 ASN A O 1
ATOM 868 N N . LEU A 1 108 ? -6.961 -9.211 -6.504 1 96.5 108 LEU A N 1
ATOM 869 C CA . LEU A 1 108 ? -7.391 -9.367 -7.887 1 96.5 108 LEU A CA 1
ATOM 870 C C . LEU A 1 108 ? -7.648 -10.828 -8.219 1 96.5 108 LEU A C 1
ATOM 872 O O . LEU A 1 108 ? -8.633 -11.164 -8.875 1 96.5 108 LEU A O 1
ATOM 876 N N . ILE A 1 109 ? -6.762 -11.734 -7.766 1 98 109 ILE A N 1
ATOM 877 C CA . ILE A 1 109 ? -6.918 -13.164 -7.988 1 98 109 ILE A CA 1
ATOM 878 C C . ILE A 1 109 ? -8.219 -13.648 -7.348 1 98 109 ILE A C 1
ATOM 880 O O . ILE A 1 109 ? -8.984 -14.391 -7.969 1 98 109 ILE A O 1
ATOM 884 N N . ALA A 1 110 ? -8.445 -13.227 -6.098 1 96.12 110 ALA A N 1
ATOM 885 C CA . ALA A 1 110 ? -9.664 -13.609 -5.387 1 96.12 110 ALA A CA 1
ATOM 886 C C . ALA A 1 110 ? -10.906 -13.18 -6.16 1 96.12 110 ALA A C 1
ATOM 888 O O . ALA A 1 110 ? -11.867 -13.945 -6.277 1 96.12 110 ALA A O 1
ATOM 889 N N . GLN A 1 111 ? -10.914 -12.031 -6.699 1 95.06 111 GLN A N 1
ATOM 890 C CA . GLN A 1 111 ? -12.031 -11.539 -7.5 1 95.06 111 GLN A CA 1
ATOM 891 C C . GLN A 1 111 ? -12.211 -12.375 -8.766 1 95.06 111 GLN A C 1
ATOM 893 O O . GLN A 1 111 ? -13.344 -12.656 -9.164 1 95.06 111 GLN A O 1
ATOM 898 N N . ARG A 1 112 ? -11.109 -12.641 -9.352 1 95.5 112 ARG A N 1
ATOM 899 C CA . ARG A 1 112 ? -11.125 -13.461 -10.562 1 95.5 112 ARG A CA 1
ATOM 900 C C . ARG A 1 112 ? -11.742 -14.836 -10.281 1 95.5 112 ARG A C 1
ATOM 902 O O . ARG A 1 112 ? -12.516 -15.352 -11.086 1 95.5 112 ARG A O 1
ATOM 909 N N . ILE A 1 113 ? -11.383 -15.461 -9.164 1 95.31 113 ILE A N 1
ATOM 910 C CA . ILE A 1 113 ? -11.914 -16.75 -8.742 1 95.31 113 ILE A CA 1
ATOM 911 C C . ILE A 1 113 ? -13.43 -16.656 -8.586 1 95.31 113 ILE A C 1
ATOM 913 O O . ILE A 1 113 ? -14.164 -17.547 -9.016 1 95.31 113 ILE A O 1
ATOM 917 N N . GLU A 1 114 ? -13.883 -15.602 -8 1 91.69 114 GLU A N 1
ATOM 918 C CA . GLU A 1 114 ? -15.32 -15.406 -7.812 1 91.69 114 GLU A CA 1
ATOM 919 C C . GLU A 1 114 ? -16.047 -15.281 -9.148 1 91.69 114 GLU A C 1
ATOM 921 O O . GLU A 1 114 ? -17.219 -15.648 -9.266 1 91.69 114 GLU A O 1
ATOM 926 N N . GLN A 1 115 ? -15.359 -14.758 -10.07 1 89.88 115 GLN A N 1
ATOM 927 C CA . GLN A 1 115 ? -15.953 -14.547 -11.383 1 89.88 115 GLN A CA 1
ATOM 928 C C . GLN A 1 115 ? -16.031 -15.852 -12.172 1 89.88 115 GLN A C 1
ATOM 930 O O . GLN A 1 115 ? -16.891 -16.016 -13.031 1 89.88 115 GLN A O 1
ATOM 935 N N . VAL A 1 116 ? -15.125 -16.75 -11.945 1 84.12 116 VAL A N 1
ATOM 936 C CA . VAL A 1 116 ? -15.078 -17.953 -12.75 1 84.12 116 VAL A CA 1
ATOM 937 C C . VAL A 1 116 ? -15.82 -19.078 -12.039 1 84.12 116 VAL A C 1
ATOM 939 O O . VAL A 1 116 ? -16.094 -20.125 -12.633 1 84.12 116 VAL A O 1
ATOM 942 N N . GLN A 1 117 ? -16.219 -18.922 -10.703 1 70.5 117 GLN A N 1
ATOM 943 C CA . GLN A 1 117 ? -17.078 -19.891 -10.039 1 70.5 117 GLN A CA 1
ATOM 944 C C . GLN A 1 117 ? -18.547 -19.672 -10.414 1 70.5 117 GLN A C 1
ATOM 946 O O . GLN A 1 117 ? -18.953 -18.562 -10.758 1 70.5 117 GLN A O 1
ATOM 951 N N . GLY B 1 1 ? -26.438 -1.368 8.711 1 22.36 1 GLY B N 1
ATOM 952 C CA . GLY B 1 1 ? -25.641 -1.464 7.504 1 22.36 1 GLY B CA 1
ATOM 953 C C . GLY B 1 1 ? -24.203 -1.863 7.777 1 22.36 1 GLY B C 1
ATOM 954 O O . GLY B 1 1 ? -23.484 -1.176 8.508 1 22.36 1 GLY B O 1
ATOM 955 N N . GLY B 1 2 ? -23.688 -3.199 7.742 1 27.88 2 GLY B N 1
ATOM 956 C CA . GLY B 1 2 ? -22.531 -3.842 8.359 1 27.88 2 GLY B CA 1
ATOM 957 C C . GLY B 1 2 ? -21.203 -3.352 7.805 1 27.88 2 GLY B C 1
ATOM 958 O O . GLY B 1 2 ? -20.984 -3.406 6.598 1 27.88 2 GLY B O 1
ATOM 959 N N . GLU B 1 3 ? -20.625 -2.303 8.266 1 31.58 3 GLU B N 1
ATOM 960 C CA . GLU B 1 3 ? -19.344 -1.657 7.996 1 31.58 3 GLU B CA 1
ATOM 961 C C . GLU B 1 3 ? -18.234 -2.688 7.836 1 31.58 3 GLU B C 1
ATOM 963 O O . GLU B 1 3 ? -17.906 -3.404 8.781 1 31.58 3 GLU B O 1
ATOM 968 N N . GLU B 1 4 ? -18.203 -3.396 6.652 1 33.44 4 GLU B N 1
ATOM 969 C CA . GLU B 1 4 ? -17.266 -4.461 6.324 1 33.44 4 GLU B CA 1
ATOM 970 C C . GLU B 1 4 ? -15.82 -4.023 6.598 1 33.44 4 GLU B C 1
ATOM 972 O O . GLU B 1 4 ? -15.391 -2.971 6.129 1 33.44 4 GLU B O 1
ATOM 977 N N . ASP B 1 5 ? -15.266 -4.285 7.664 1 33.31 5 ASP B N 1
ATOM 978 C CA . ASP B 1 5 ? -13.945 -4.117 8.273 1 33.31 5 ASP B CA 1
ATOM 979 C C . ASP B 1 5 ? -12.836 -4.477 7.293 1 33.31 5 ASP B C 1
ATOM 981 O O . ASP B 1 5 ? -12.828 -5.574 6.727 1 33.31 5 ASP B O 1
ATOM 985 N N . PRO B 1 6 ? -12.336 -3.527 6.609 1 38.59 6 PRO B N 1
ATOM 986 C CA . PRO B 1 6 ? -11.234 -3.861 5.703 1 38.59 6 PRO B CA 1
ATOM 987 C C . PRO B 1 6 ? -10.336 -4.965 6.25 1 38.59 6 PRO B C 1
ATOM 989 O O . PRO B 1 6 ? -9.641 -5.637 5.484 1 38.59 6 PRO B O 1
ATOM 992 N N . ASP B 1 7 ? -10.117 -4.961 7.516 1 39.16 7 ASP B N 1
ATOM 993 C CA . ASP B 1 7 ? -9.391 -6.062 8.141 1 39.16 7 ASP B CA 1
ATOM 994 C C . ASP B 1 7 ? -10.016 -7.406 7.785 1 39.16 7 ASP B C 1
ATOM 996 O O . ASP B 1 7 ? -9.328 -8.43 7.746 1 39.16 7 ASP B O 1
ATOM 1000 N N . SER B 1 8 ? -11.242 -7.336 7.578 1 41.19 8 SER B N 1
ATOM 1001 C CA . SER B 1 8 ? -11.992 -8.555 7.301 1 41.19 8 SER B CA 1
ATOM 1002 C C . SER B 1 8 ? -11.695 -9.086 5.898 1 41.19 8 SER B C 1
ATOM 1004 O O . SER B 1 8 ? -11.719 -10.297 5.668 1 41.19 8 SER B O 1
ATOM 1006 N N . GLN B 1 9 ? -11.594 -8.133 5.031 1 41.38 9 GLN B N 1
ATOM 1007 C CA . GLN B 1 9 ? -11.375 -8.656 3.688 1 41.38 9 GLN B CA 1
ATOM 1008 C C . GLN B 1 9 ? -10.023 -9.367 3.586 1 41.38 9 GLN B C 1
ATOM 1010 O O . GLN B 1 9 ? -9.898 -10.375 2.885 1 41.38 9 GLN B O 1
ATOM 1015 N N . GLU B 1 10 ? -8.984 -8.719 4.18 1 47.09 10 GLU B N 1
ATOM 1016 C CA . GLU B 1 10 ? -7.707 -9.422 4.168 1 47.09 10 GLU B CA 1
ATOM 1017 C C . GLU B 1 10 ? -7.84 -10.812 4.789 1 47.09 10 GLU B C 1
ATOM 1019 O O . GLU B 1 10 ? -7.234 -11.773 4.305 1 47.09 10 GLU B O 1
ATOM 1024 N N . ALA B 1 11 ? -8.609 -10.836 5.918 1 46.59 11 ALA B N 1
ATOM 1025 C CA . ALA B 1 11 ? -8.82 -12.102 6.621 1 46.59 11 ALA B CA 1
ATOM 1026 C C . ALA B 1 11 ? -9.562 -13.102 5.742 1 46.59 11 ALA B C 1
ATOM 1028 O O . ALA B 1 11 ? -9.289 -14.305 5.801 1 46.59 11 ALA B O 1
ATOM 1029 N N . GLN B 1 12 ? -10.477 -12.625 4.98 1 50.34 12 GLN B N 1
ATOM 1030 C CA . GLN B 1 12 ? -11.305 -13.555 4.223 1 50.34 12 GLN B CA 1
ATOM 1031 C C . GLN B 1 12 ? -10.516 -14.203 3.092 1 50.34 12 GLN B C 1
ATOM 1033 O O . GLN B 1 12 ? -10.766 -15.352 2.73 1 50.34 12 GLN B O 1
ATOM 1038 N N . VAL B 1 13 ? -9.477 -13.523 2.709 1 56.41 13 VAL B N 1
ATOM 1039 C CA . VAL B 1 13 ? -8.734 -14.102 1.596 1 56.41 13 VAL B CA 1
ATOM 1040 C C . VAL B 1 13 ? -7.859 -15.25 2.098 1 56.41 13 VAL B C 1
ATOM 1042 O O . VAL B 1 13 ? -7.633 -16.219 1.377 1 56.41 13 VAL B O 1
ATOM 1045 N N . GLN B 1 14 ? -7.645 -15.289 3.422 1 64.25 14 GLN B N 1
ATOM 1046 C CA . GLN B 1 14 ? -6.664 -16.234 3.93 1 64.25 14 GLN B CA 1
ATOM 1047 C C . GLN B 1 14 ? -7.234 -17.656 3.955 1 64.25 14 GLN B C 1
ATOM 1049 O O . GLN B 1 14 ? -6.484 -18.641 3.984 1 64.25 14 GLN B O 1
ATOM 1054 N N . ASP B 1 15 ? -8.461 -17.812 3.566 1 77.88 15 ASP B N 1
ATOM 1055 C CA . ASP B 1 15 ? -8.961 -19.188 3.551 1 77.88 15 ASP B CA 1
ATOM 1056 C C . ASP B 1 15 ? -9.445 -19.578 2.154 1 77.88 15 ASP B C 1
ATOM 1058 O O . ASP B 1 15 ? -9.984 -20.672 1.964 1 77.88 15 ASP B O 1
ATOM 1062 N N . LEU B 1 16 ? -9.055 -18.734 1.308 1 89.88 16 LEU B N 1
ATOM 1063 C CA . LEU B 1 16 ? -9.492 -18.984 -0.062 1 89.88 16 LEU B CA 1
ATOM 1064 C C . LEU B 1 16 ? -8.445 -19.797 -0.825 1 89.88 16 LEU B C 1
ATOM 1066 O O . LEU B 1 16 ? -7.246 -19.625 -0.612 1 89.88 16 LEU B O 1
ATOM 1070 N N . ARG B 1 17 ? -8.922 -20.719 -1.717 1 95.5 17 ARG B N 1
ATOM 1071 C CA . ARG B 1 17 ? -8.039 -21.547 -2.533 1 95.5 17 ARG B CA 1
ATOM 1072 C C . ARG B 1 17 ? -8.305 -21.328 -4.02 1 95.5 17 ARG B C 1
ATOM 1074 O O . ARG B 1 17 ? -9.438 -21.047 -4.418 1 95.5 17 ARG B O 1
ATOM 1081 N N . VAL B 1 18 ? -7.199 -21.469 -4.777 1 97.38 18 VAL B N 1
ATOM 1082 C CA . VAL B 1 18 ? -7.367 -21.359 -6.223 1 97.38 18 VAL B CA 1
ATOM 1083 C C . VAL B 1 18 ? -8.039 -22.625 -6.75 1 97.38 18 VAL B C 1
ATOM 1085 O O . VAL B 1 18 ? -7.836 -23.719 -6.207 1 97.38 18 VAL B O 1
ATOM 1088 N N . PRO B 1 19 ? -8.859 -22.531 -7.855 1 96.88 19 PRO B N 1
ATOM 1089 C CA . PRO B 1 19 ? -9.461 -23.719 -8.461 1 96.88 19 PRO B CA 1
ATOM 1090 C C . PRO B 1 19 ? -8.422 -24.719 -8.945 1 96.88 19 PRO B C 1
ATOM 1092 O O . PRO B 1 19 ? -7.375 -24.328 -9.461 1 96.88 19 PRO B O 1
ATOM 1095 N N . GLU B 1 20 ? -8.75 -26.016 -8.922 1 96.12 20 GLU B N 1
ATOM 1096 C CA . GLU B 1 20 ? -7.824 -27.094 -9.266 1 96.12 20 GLU B CA 1
ATOM 1097 C C . GLU B 1 20 ? -7.418 -27.016 -10.734 1 96.12 20 GLU B C 1
ATOM 1099 O O . GLU B 1 20 ? -6.285 -27.359 -11.086 1 96.12 20 GLU B O 1
ATOM 1104 N N . HIS B 1 21 ? -8.328 -26.594 -11.523 1 96.81 21 HIS B N 1
ATOM 1105 C CA . HIS B 1 21 ? -8.023 -26.609 -12.953 1 96.81 21 HIS B CA 1
ATOM 1106 C C . HIS B 1 21 ? -7.004 -25.531 -13.305 1 96.81 21 HIS B C 1
ATOM 1108 O O . HIS B 1 21 ? -6.43 -25.547 -14.391 1 96.81 21 HIS B O 1
ATOM 1114 N N . TRP B 1 22 ? -6.781 -24.484 -12.383 1 98.06 22 TRP B N 1
ATOM 1115 C CA . TRP B 1 22 ? -5.738 -23.5 -12.617 1 98.06 22 TRP B CA 1
ATOM 1116 C C . TRP B 1 22 ? -4.355 -24.125 -12.484 1 98.06 22 TRP B C 1
ATOM 1118 O O . TRP B 1 22 ? -3.355 -23.531 -12.898 1 98.06 22 TRP B O 1
ATOM 1128 N N . LEU B 1 23 ? -4.27 -25.375 -11.961 1 98 23 LEU B N 1
ATOM 1129 C CA . LEU B 1 23 ? -2.99 -26.031 -11.68 1 98 23 LEU B CA 1
ATOM 1130 C C . LEU B 1 23 ? -2.43 -26.688 -12.938 1 98 23 LEU B C 1
ATOM 1132 O O . LEU B 1 23 ? -1.284 -27.141 -12.953 1 98 23 LEU B O 1
ATOM 1136 N N . ILE B 1 24 ? -3.244 -26.734 -14 1 97.75 24 ILE B N 1
ATOM 1137 C CA . ILE B 1 24 ? -2.773 -27.203 -15.297 1 97.75 24 ILE B CA 1
ATOM 1138 C C . ILE B 1 24 ? -1.847 -26.156 -15.914 1 97.75 24 ILE B C 1
ATOM 1140 O O . ILE B 1 24 ? -2.178 -24.969 -15.961 1 97.75 24 ILE B O 1
ATOM 1144 N N . PRO B 1 25 ? -0.646 -26.562 -16.375 1 98 25 PRO B N 1
ATOM 1145 C CA . PRO B 1 25 ? 0.381 -25.625 -16.812 1 98 25 PRO B CA 1
ATOM 1146 C C . PRO B 1 25 ? -0.156 -24.594 -17.812 1 98 25 PRO B C 1
ATOM 1148 O O . PRO B 1 25 ? 0.161 -23.406 -17.703 1 98 25 PRO B O 1
ATOM 1151 N N . SER B 1 26 ? -0.972 -24.984 -18.703 1 98.19 26 SER B N 1
ATOM 1152 C CA . SER B 1 26 ? -1.506 -24.031 -19.672 1 98.19 26 SER B CA 1
ATOM 1153 C C . SER B 1 26 ? -2.412 -23.016 -19 1 98.19 26 SER B C 1
ATOM 1155 O O . SER B 1 26 ? -2.35 -21.812 -19.328 1 98.19 26 SER B O 1
ATOM 1157 N N . LYS B 1 27 ? -3.314 -23.484 -18.094 1 98.06 27 LYS B N 1
ATOM 1158 C CA . LYS B 1 27 ? -4.199 -22.562 -17.375 1 98.06 27 LYS B CA 1
ATOM 1159 C C . LYS B 1 27 ? -3.414 -21.688 -16.406 1 98.06 27 LYS B C 1
ATOM 1161 O O . LYS B 1 27 ? -3.736 -20.516 -16.219 1 98.06 27 LYS B O 1
ATOM 1166 N N . ALA B 1 28 ? -2.379 -22.266 -15.789 1 98.56 28 ALA B N 1
ATOM 1167 C CA . ALA B 1 28 ? -1.496 -21.516 -14.906 1 98.56 28 ALA B CA 1
ATOM 1168 C C . ALA B 1 28 ? -0.864 -20.344 -15.641 1 98.56 28 ALA B C 1
ATOM 1170 O O . ALA B 1 28 ? -0.808 -19.219 -15.109 1 98.56 28 ALA B O 1
ATOM 1171 N N . LEU B 1 29 ? -0.389 -20.562 -16.828 1 98.5 29 LEU B N 1
ATOM 1172 C CA . LEU B 1 29 ? 0.211 -19.516 -17.641 1 98.5 29 LEU B CA 1
ATOM 1173 C C . LEU B 1 29 ? -0.817 -18.438 -18 1 98.5 29 LEU B C 1
ATOM 1175 O O . LEU B 1 29 ? -0.524 -17.25 -17.922 1 98.5 29 LEU B O 1
ATOM 1179 N N . GLU B 1 30 ? -1.986 -18.859 -18.328 1 98.56 30 GLU B N 1
ATOM 1180 C CA . GLU B 1 30 ? -3.057 -17.938 -18.703 1 98.56 30 GLU B CA 1
ATOM 1181 C C . GLU B 1 30 ? -3.412 -17 -17.547 1 98.56 30 GLU B C 1
ATOM 1183 O O . GLU B 1 30 ? -3.486 -15.789 -17.719 1 98.56 30 GLU B O 1
ATOM 1188 N N . GLU B 1 31 ? -3.668 -17.578 -16.359 1 98.62 31 GLU B N 1
ATOM 1189 C CA . GLU B 1 31 ? -4.07 -16.797 -15.203 1 98.62 31 GLU B CA 1
ATOM 1190 C C . GLU B 1 31 ? -2.934 -15.898 -14.711 1 98.62 31 GLU B C 1
ATOM 1192 O O . GLU B 1 31 ? -3.174 -14.797 -14.211 1 98.62 31 GLU B O 1
ATOM 1197 N N . SER B 1 32 ? -1.708 -16.359 -14.898 1 98.88 32 SER B N 1
ATOM 1198 C CA . SER B 1 32 ? -0.566 -15.539 -14.516 1 98.88 32 SER B CA 1
ATOM 1199 C C . SER B 1 32 ? -0.404 -14.344 -15.445 1 98.88 32 SER B C 1
ATOM 1201 O O . SER B 1 32 ? -0.068 -13.242 -15.008 1 98.88 32 SER B O 1
ATOM 1203 N N . GLU B 1 33 ? -0.646 -14.555 -16.734 1 98.75 33 GLU B N 1
ATOM 1204 C CA . GLU B 1 33 ? -0.592 -13.453 -17.688 1 98.75 33 GLU B CA 1
ATOM 1205 C C . GLU B 1 33 ? -1.72 -12.453 -17.438 1 98.75 33 GLU B C 1
ATOM 1207 O O . GLU B 1 33 ? -1.522 -11.242 -17.562 1 98.75 33 GLU B O 1
ATOM 1212 N N . TRP B 1 34 ? -2.855 -13.039 -17.188 1 98.81 34 TRP B N 1
ATOM 1213 C CA . TRP B 1 34 ? -3.963 -12.172 -16.797 1 98.81 34 TRP B CA 1
ATOM 1214 C C . TRP B 1 34 ? -3.572 -11.281 -15.625 1 98.81 34 TRP B C 1
ATOM 1216 O O . TRP B 1 34 ? -3.832 -10.078 -15.641 1 98.81 34 TRP B O 1
ATOM 1226 N N . LEU B 1 35 ? -2.959 -11.883 -14.586 1 98.88 35 LEU B N 1
ATOM 1227 C CA . LEU B 1 35 ? -2.555 -11.125 -13.406 1 98.88 35 LEU B CA 1
ATOM 1228 C C . LEU B 1 35 ? -1.542 -10.047 -13.781 1 98.88 35 LEU B C 1
ATOM 1230 O O . LEU B 1 35 ? -1.62 -8.914 -13.281 1 98.88 35 LEU B O 1
ATOM 1234 N N . ARG B 1 36 ? -0.555 -10.398 -14.617 1 98.81 36 ARG B N 1
ATOM 1235 C CA . ARG B 1 36 ? 0.47 -9.438 -15.008 1 98.81 36 ARG B CA 1
ATOM 1236 C C . ARG B 1 36 ? -0.156 -8.18 -15.594 1 98.81 36 ARG B C 1
ATOM 1238 O O . ARG B 1 36 ? 0.163 -7.066 -15.172 1 98.81 36 ARG B O 1
ATOM 1245 N N . PHE B 1 37 ? -1.159 -8.367 -16.531 1 98.62 37 PHE B N 1
ATOM 1246 C CA . PHE B 1 37 ? -1.801 -7.254 -17.219 1 98.62 37 PHE B CA 1
ATOM 1247 C C . PHE B 1 37 ? -2.711 -6.488 -16.266 1 98.62 37 PHE B C 1
ATOM 1249 O O . PHE B 1 37 ? -2.672 -5.254 -16.219 1 98.62 37 PHE B O 1
ATOM 1256 N N . THR B 1 38 ? -3.486 -7.199 -15.531 1 98.62 38 THR B N 1
ATOM 1257 C CA . THR B 1 38 ? -4.5 -6.582 -14.68 1 98.62 38 THR B CA 1
ATOM 1258 C C . THR B 1 38 ? -3.85 -5.84 -13.516 1 98.62 38 THR B C 1
ATOM 1260 O O . THR B 1 38 ? -4.273 -4.738 -13.164 1 98.62 38 THR B O 1
ATOM 1263 N N . LEU B 1 39 ? -2.816 -6.469 -12.906 1 98.31 39 LEU B N 1
ATOM 1264 C CA . LEU B 1 39 ? -2.121 -5.809 -11.805 1 98.31 39 LEU B CA 1
ATOM 1265 C C . LEU B 1 39 ? -1.406 -4.555 -12.289 1 98.31 39 LEU B C 1
ATOM 1267 O O . LEU B 1 39 ? -1.406 -3.529 -11.602 1 98.31 39 LEU B O 1
ATOM 1271 N N . HIS B 1 40 ? -0.767 -4.645 -13.453 1 97.94 40 HIS B N 1
ATOM 1272 C CA . HIS B 1 40 ? -0.097 -3.475 -14.016 1 97.94 40 HIS B CA 1
ATOM 1273 C C . HIS B 1 40 ? -1.061 -2.301 -14.148 1 97.94 40 HIS B C 1
ATOM 1275 O O . HIS B 1 40 ? -0.765 -1.193 -13.695 1 97.94 40 HIS B O 1
ATOM 1281 N N . LYS B 1 41 ? -2.182 -2.523 -14.75 1 97.62 41 LYS B N 1
ATOM 1282 C CA . LYS B 1 41 ? -3.189 -1.482 -14.93 1 97.62 41 LYS B CA 1
ATOM 1283 C C . LYS B 1 41 ? -3.691 -0.965 -13.586 1 97.62 41 LYS B C 1
ATOM 1285 O O . LYS B 1 41 ? -3.867 0.241 -13.406 1 97.62 41 LYS B O 1
ATOM 1290 N N . TRP B 1 42 ? -3.986 -1.896 -12.672 1 95.31 42 TRP B N 1
ATOM 1291 C CA . TRP B 1 42 ? -4.449 -1.526 -11.336 1 95.31 42 TRP B CA 1
ATOM 1292 C C . TRP B 1 42 ? -3.459 -0.589 -10.656 1 95.31 42 TRP B C 1
ATOM 1294 O O . TRP B 1 42 ? -3.852 0.429 -10.086 1 95.31 42 TRP B O 1
ATOM 1304 N N . LEU B 1 43 ? -2.168 -0.938 -10.664 1 93.69 43 LEU B N 1
ATOM 1305 C CA . LEU B 1 43 ? -1.126 -0.129 -10.039 1 93.69 43 LEU B CA 1
ATOM 1306 C C . LEU B 1 43 ? -1.053 1.252 -10.68 1 93.69 43 LEU B C 1
ATOM 1308 O O . LEU B 1 43 ? -0.914 2.26 -9.984 1 93.69 43 LEU B O 1
ATOM 1312 N N . ASP B 1 44 ? -1.112 1.311 -12.031 1 91.62 44 ASP B N 1
ATOM 1313 C CA . ASP B 1 44 ? -1.091 2.59 -12.734 1 91.62 44 ASP B CA 1
ATOM 1314 C C . ASP B 1 44 ? -2.271 3.465 -12.32 1 91.62 44 ASP B C 1
ATOM 1316 O O . ASP B 1 44 ? -2.135 4.684 -12.203 1 91.62 44 ASP B O 1
ATOM 1320 N N . ASP B 1 45 ? -3.465 2.844 -12.141 1 88.81 45 ASP B N 1
ATOM 1321 C CA . ASP B 1 45 ? -4.68 3.561 -11.766 1 88.81 45 ASP B CA 1
ATOM 1322 C C . ASP B 1 45 ? -4.621 4.02 -10.305 1 88.81 45 ASP B C 1
ATOM 1324 O O . ASP B 1 45 ? -5.062 5.121 -9.984 1 88.81 45 ASP B O 1
ATOM 1328 N N . GLU B 1 46 ? -4.168 3.045 -9.461 1 82.62 46 GLU B N 1
ATOM 1329 C CA . GLU B 1 46 ? -4.121 3.307 -8.023 1 82.62 46 GLU B CA 1
ATOM 1330 C C . GLU B 1 46 ? -3.062 4.352 -7.691 1 82.62 46 GLU B C 1
ATOM 1332 O O . GLU B 1 46 ? -3.275 5.203 -6.824 1 82.62 46 GLU B O 1
ATOM 1337 N N . TYR B 1 47 ? -2.029 4.25 -8.328 1 82.06 47 TYR B N 1
ATOM 1338 C CA . TYR B 1 47 ? -0.932 5.188 -8.117 1 82.06 47 TYR B CA 1
ATOM 1339 C C . TYR B 1 47 ? -0.695 6.039 -9.359 1 82.06 47 TYR B C 1
ATOM 1341 O O . TYR B 1 47 ? -1.646 6.508 -9.992 1 82.06 47 TYR B O 1
ATOM 1349 N N . CYS B 1 48 ? 0.292 6.262 -9.914 1 82 48 CYS B N 1
ATOM 1350 C CA . CYS B 1 48 ? 0.707 6.828 -11.195 1 82 48 CYS B CA 1
ATOM 1351 C C . CYS B 1 48 ? 1.559 5.836 -11.977 1 82 48 CYS B C 1
ATOM 1353 O O . CYS B 1 48 ? 2.182 4.949 -11.398 1 82 48 CYS B O 1
ATOM 1355 N N . PRO B 1 49 ? 1.494 5.934 -13.297 1 90.31 49 PRO B N 1
ATOM 1356 C CA . PRO B 1 49 ? 2.316 5.027 -14.102 1 90.31 49 PRO B CA 1
ATOM 1357 C C . PRO B 1 49 ? 3.809 5.172 -13.82 1 90.31 49 PRO B C 1
ATOM 1359 O O . PRO B 1 49 ? 4.328 6.289 -13.781 1 90.31 49 PRO B O 1
ATOM 1362 N N . GLU B 1 50 ? 4.469 4.027 -13.539 1 89.12 50 GLU B N 1
ATOM 1363 C CA . GLU B 1 50 ? 5.906 3.945 -13.289 1 89.12 50 GLU B CA 1
ATOM 1364 C C . GLU B 1 50 ? 6.48 2.627 -13.797 1 89.12 50 GLU B C 1
ATOM 1366 O O . GLU B 1 50 ? 5.762 1.634 -13.914 1 89.12 50 GLU B O 1
ATOM 1371 N N . GLU B 1 51 ? 7.754 2.65 -14.102 1 91.62 51 GLU B N 1
ATOM 1372 C CA . GLU B 1 51 ? 8.438 1.426 -14.508 1 91.62 51 GLU B CA 1
ATOM 1373 C C . GLU B 1 51 ? 8.328 0.35 -13.43 1 91.62 51 GLU B C 1
ATOM 1375 O O . GLU B 1 51 ? 8.25 -0.841 -13.742 1 91.62 51 GLU B O 1
ATOM 1380 N N . THR B 1 52 ? 8.359 0.766 -12.234 1 91.62 52 THR B N 1
ATOM 1381 C CA . THR B 1 52 ? 8.273 -0.159 -11.109 1 91.62 52 THR B CA 1
ATOM 1382 C C . THR B 1 52 ? 6.965 -0.939 -11.148 1 91.62 52 THR B C 1
ATOM 1384 O O . THR B 1 52 ? 6.914 -2.102 -10.742 1 91.62 52 THR B O 1
ATOM 1387 N N . ASN B 1 53 ? 5.883 -0.313 -11.664 1 93.88 53 ASN B N 1
ATOM 1388 C CA . ASN B 1 53 ? 4.605 -1.006 -11.805 1 93.88 53 ASN B CA 1
ATOM 1389 C C . ASN B 1 53 ? 4.719 -2.197 -12.75 1 93.88 53 ASN B C 1
ATOM 1391 O O . ASN B 1 53 ? 4.145 -3.256 -12.5 1 93.88 53 ASN B O 1
ATOM 1395 N N . VAL B 1 54 ? 5.473 -1.98 -13.797 1 96 54 VAL B N 1
ATOM 1396 C CA . VAL B 1 54 ? 5.711 -3.043 -14.766 1 96 54 VAL B CA 1
ATOM 1397 C C . VAL B 1 54 ? 6.477 -4.188 -14.102 1 96 54 VAL B C 1
ATOM 1399 O O . VAL B 1 54 ? 6.102 -5.352 -14.234 1 96 54 VAL B O 1
ATOM 1402 N N . GLU B 1 55 ? 7.504 -3.814 -13.344 1 95.44 55 GLU B N 1
ATOM 1403 C CA . GLU B 1 55 ? 8.344 -4.812 -12.688 1 95.44 55 GLU B CA 1
ATOM 1404 C C . GLU B 1 55 ? 7.559 -5.594 -11.641 1 95.44 55 GLU B C 1
ATOM 1406 O O . GLU B 1 55 ? 7.676 -6.82 -11.562 1 95.44 55 GLU B O 1
ATOM 1411 N N . ILE B 1 56 ? 6.801 -4.883 -10.875 1 95.62 56 ILE B N 1
ATOM 1412 C CA . ILE B 1 56 ? 5.984 -5.516 -9.844 1 95.62 56 ILE B CA 1
ATOM 1413 C C . ILE B 1 56 ? 5.039 -6.527 -10.484 1 95.62 56 ILE B C 1
ATOM 1415 O O . ILE B 1 56 ? 4.934 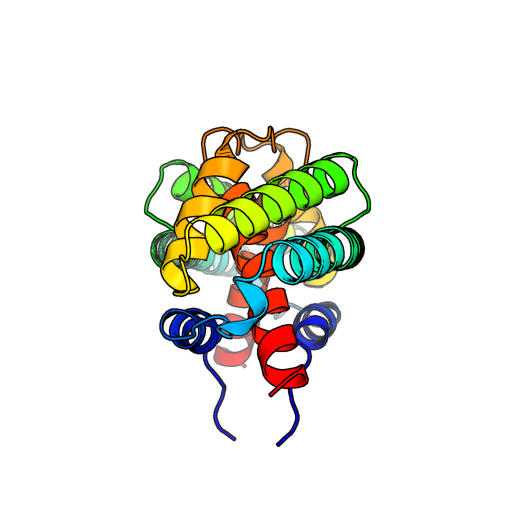-7.668 -10.023 1 95.62 56 ILE B O 1
ATOM 1419 N N . SER B 1 57 ? 4.402 -6.105 -11.547 1 98.44 57 SER B N 1
ATOM 1420 C CA . SER B 1 57 ? 3.416 -6.977 -12.18 1 98.44 57 SER B CA 1
ATOM 1421 C C . SER B 1 57 ? 4.07 -8.227 -12.75 1 98.44 57 SER B C 1
ATOM 1423 O O . SER B 1 57 ? 3.506 -9.32 -12.68 1 98.44 57 SER B O 1
ATOM 1425 N N . LYS B 1 58 ? 5.258 -8.117 -13.281 1 98.62 58 LYS B N 1
ATOM 1426 C CA . LYS B 1 58 ? 5.988 -9.258 -13.828 1 98.62 58 LYS B CA 1
ATOM 1427 C C . LYS B 1 58 ? 6.387 -10.234 -12.727 1 98.62 58 LYS B C 1
ATOM 1429 O O . LYS B 1 58 ? 6.191 -11.445 -12.859 1 98.62 58 LYS B O 1
ATOM 1434 N N . VAL B 1 59 ? 6.961 -9.703 -11.648 1 98.31 59 VAL B N 1
ATOM 1435 C CA . VAL B 1 59 ? 7.418 -10.539 -10.547 1 98.31 59 VAL B CA 1
ATOM 1436 C C . VAL B 1 59 ? 6.223 -11.242 -9.898 1 98.31 59 VAL B C 1
ATOM 1438 O O . VAL B 1 59 ? 6.281 -12.438 -9.609 1 98.31 59 VAL B O 1
ATOM 1441 N N . ALA B 1 60 ? 5.125 -10.539 -9.742 1 98.69 60 ALA B N 1
ATOM 1442 C CA . ALA B 1 60 ? 3.924 -11.109 -9.148 1 98.69 60 ALA B CA 1
ATOM 1443 C C . ALA B 1 60 ? 3.357 -12.227 -10.023 1 98.69 60 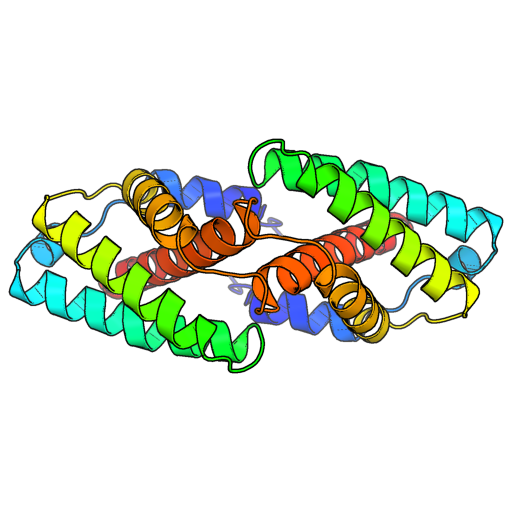ALA B C 1
ATOM 1445 O O . ALA B 1 60 ? 3.002 -13.297 -9.523 1 98.69 60 ALA B O 1
ATOM 1446 N N . ALA B 1 61 ? 3.309 -11.953 -11.305 1 98.88 61 ALA B N 1
ATOM 1447 C CA . ALA B 1 61 ? 2.789 -12.945 -12.234 1 98.88 61 ALA B CA 1
ATOM 1448 C C . ALA B 1 61 ? 3.65 -14.211 -12.234 1 98.88 61 ALA B C 1
ATOM 1450 O O . ALA B 1 61 ? 3.129 -15.328 -12.234 1 98.88 61 ALA B O 1
ATOM 1451 N N . ASN B 1 62 ? 4.941 -14.008 -12.219 1 98.88 62 ASN B N 1
ATOM 1452 C CA . ASN B 1 62 ? 5.859 -15.141 -12.195 1 98.88 62 ASN B CA 1
ATOM 1453 C C . ASN B 1 62 ? 5.734 -15.938 -10.898 1 98.88 62 ASN B C 1
ATOM 1455 O O . ASN B 1 62 ? 5.781 -17.172 -10.914 1 98.88 62 ASN B O 1
ATOM 1459 N N . SER B 1 63 ? 5.645 -15.242 -9.797 1 98.81 63 SER B N 1
ATOM 1460 C CA . SER B 1 63 ? 5.453 -15.891 -8.508 1 98.81 63 SER B CA 1
ATOM 1461 C C . SER B 1 63 ? 4.18 -16.734 -8.492 1 98.81 63 SER B C 1
ATOM 1463 O O . SER B 1 63 ? 4.176 -17.859 -8 1 98.81 63 SER B O 1
ATOM 1465 N N . PHE B 1 64 ? 3.145 -16.172 -9.047 1 98.88 64 PHE B N 1
ATOM 1466 C CA . PHE B 1 64 ? 1.856 -16.844 -9.109 1 98.88 64 PHE B CA 1
ATOM 1467 C C . PHE B 1 64 ? 1.945 -18.094 -9.969 1 98.88 64 PHE B C 1
ATOM 1469 O O . PHE B 1 64 ? 1.496 -19.172 -9.562 1 98.88 64 PHE B O 1
ATOM 1476 N N . TYR B 1 65 ? 2.535 -17.953 -11.07 1 98.88 65 TYR B N 1
ATOM 1477 C CA . TYR B 1 65 ? 2.729 -19.062 -11.984 1 98.88 65 TYR B CA 1
ATOM 1478 C C . TYR B 1 65 ? 3.461 -20.219 -11.297 1 98.88 65 TYR B C 1
ATOM 1480 O O . TYR B 1 65 ? 3.021 -21.359 -11.359 1 98.88 65 TYR B O 1
ATOM 1488 N N . LYS B 1 66 ? 4.586 -19.891 -10.664 1 98.81 66 LYS B N 1
ATOM 1489 C CA . LYS B 1 66 ? 5.379 -20.906 -9.969 1 98.81 66 LYS B CA 1
ATOM 1490 C C . LYS B 1 66 ? 4.57 -21.578 -8.859 1 98.81 66 LYS B C 1
ATOM 1492 O O . LYS B 1 66 ? 4.672 -22.781 -8.656 1 98.81 66 LYS B O 1
ATOM 1497 N N . SER B 1 67 ? 3.814 -20.781 -8.148 1 98.69 67 SER B N 1
ATOM 1498 C CA . SER B 1 67 ? 2.992 -21.328 -7.074 1 98.69 67 SER B CA 1
ATOM 1499 C C . SER B 1 67 ? 1.99 -22.344 -7.613 1 98.69 67 SER B C 1
ATOM 1501 O O . SER B 1 67 ? 1.806 -23.406 -7.027 1 98.69 67 SER B O 1
ATOM 1503 N N . LEU B 1 68 ? 1.364 -21.984 -8.766 1 98.62 68 LEU B N 1
ATOM 1504 C CA . LEU B 1 68 ? 0.381 -22.875 -9.367 1 98.62 68 LEU B CA 1
ATOM 1505 C C . LEU B 1 68 ? 1.043 -24.156 -9.852 1 98.62 68 LEU B C 1
ATOM 1507 O O . LEU B 1 68 ? 0.513 -25.25 -9.641 1 98.62 68 LEU B O 1
ATOM 1511 N N . LEU B 1 69 ? 2.205 -24.078 -10.422 1 98.31 69 LEU B N 1
ATOM 1512 C CA . LEU B 1 69 ? 2.93 -25.25 -10.906 1 98.31 69 LEU B CA 1
ATOM 1513 C C . LEU B 1 69 ? 3.318 -26.156 -9.75 1 98.31 69 LEU B C 1
ATOM 1515 O O . LEU B 1 69 ? 3.371 -27.375 -9.906 1 98.31 69 LEU B O 1
ATOM 1519 N N . GLU B 1 70 ? 3.559 -25.547 -8.617 1 98.19 70 GLU B N 1
ATOM 1520 C CA . GLU B 1 70 ? 3.934 -26.297 -7.418 1 98.19 70 GLU B CA 1
ATOM 1521 C C . GLU B 1 70 ? 2.701 -26.797 -6.676 1 98.19 70 GLU B C 1
ATOM 1523 O O . GLU B 1 70 ? 2.814 -27.344 -5.578 1 98.19 70 GLU B O 1
ATOM 1528 N N . LYS B 1 71 ? 1.518 -26.531 -7.176 1 97.75 71 LYS B N 1
ATOM 1529 C CA . LYS B 1 71 ? 0.232 -27 -6.668 1 97.75 71 LYS B CA 1
ATOM 1530 C C . LYS B 1 71 ? -0.1 -26.344 -5.328 1 97.75 71 LYS B C 1
ATOM 1532 O O . LYS B 1 71 ? -0.727 -26.969 -4.469 1 97.75 71 LYS B O 1
ATOM 1537 N N . GLN B 1 72 ? 0.489 -25.141 -5.148 1 97.19 72 GLN B N 1
ATOM 1538 C CA . GLN B 1 72 ? 0.077 -24.328 -4.012 1 97.19 72 GLN B CA 1
ATOM 1539 C C . GLN B 1 72 ? -1.261 -23.641 -4.285 1 97.19 72 GLN B C 1
ATOM 1541 O O . GLN B 1 72 ? -1.362 -22.797 -5.176 1 97.19 72 GLN B O 1
ATOM 1546 N N . THR B 1 73 ? -2.262 -24.016 -3.428 1 96.12 73 THR B N 1
ATOM 1547 C CA . THR B 1 73 ? -3.594 -23.516 -3.762 1 96.12 73 THR B CA 1
ATOM 1548 C C . THR B 1 73 ? -4.055 -22.469 -2.744 1 96.12 73 THR B C 1
ATOM 1550 O O . THR B 1 73 ? -5.008 -21.734 -2.994 1 96.12 73 THR B O 1
ATOM 1553 N N . ASP B 1 74 ? -3.51 -22.453 -1.608 1 96.38 74 ASP B N 1
ATOM 1554 C CA . ASP B 1 74 ? -3.898 -21.547 -0.543 1 96.38 74 ASP B CA 1
ATOM 1555 C C . ASP B 1 74 ? -3.471 -20.109 -0.868 1 96.38 74 ASP B C 1
ATOM 1557 O O . ASP B 1 74 ? -2.277 -19.828 -1.008 1 96.38 74 ASP B O 1
ATOM 1561 N N . LEU B 1 75 ? -4.367 -19.219 -0.912 1 96.5 75 LEU 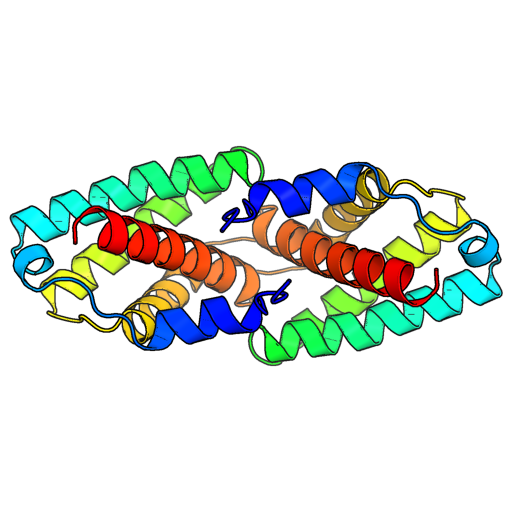B N 1
ATOM 1562 C CA . LEU B 1 75 ? -4.059 -17.844 -1.302 1 96.5 75 LEU B CA 1
ATOM 1563 C C . LEU B 1 75 ? -3.215 -17.156 -0.238 1 96.5 75 LEU B C 1
ATOM 1565 O O . LEU B 1 75 ? -2.416 -16.266 -0.553 1 96.5 75 LEU B O 1
ATOM 1569 N N . GLY B 1 76 ? -3.381 -17.531 1.042 1 93.75 76 GLY B N 1
ATOM 1570 C CA . GLY B 1 76 ? -2.518 -17 2.082 1 93.75 76 GLY B CA 1
ATOM 1571 C C . GLY B 1 76 ? -1.053 -17.344 1.876 1 93.75 76 GLY B C 1
ATOM 1572 O O . GLY B 1 76 ? -0.183 -16.484 2.033 1 93.75 76 GLY B O 1
ATOM 1573 N N . GLU B 1 77 ? -0.812 -18.609 1.525 1 95 77 GLU B N 1
ATOM 1574 C CA . GLU B 1 77 ? 0.554 -19.047 1.242 1 95 77 GLU B CA 1
ATOM 1575 C C . GLU B 1 77 ? 1.103 -18.359 -0.005 1 95 77 GLU B C 1
ATOM 1577 O O . GLU B 1 77 ? 2.279 -18 -0.053 1 95 77 GLU B O 1
ATOM 1582 N N . ILE B 1 7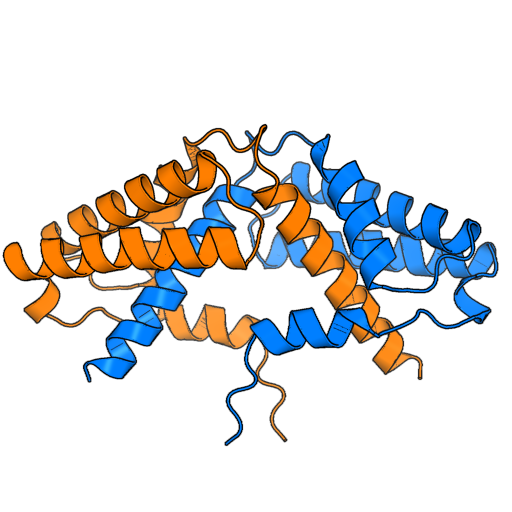8 ? 0.248 -18.188 -1.016 1 97.75 78 ILE B N 1
ATOM 1583 C CA . ILE B 1 78 ? 0.647 -17.516 -2.252 1 97.75 78 ILE B CA 1
ATOM 1584 C C . ILE B 1 78 ? 0.985 -16.062 -1.97 1 97.75 78 ILE B C 1
ATOM 1586 O O . ILE B 1 78 ? 1.979 -15.539 -2.479 1 97.75 78 ILE B O 1
ATOM 1590 N N . LEU B 1 79 ? 0.211 -15.438 -1.121 1 95.25 79 LEU B N 1
ATOM 1591 C CA . LEU B 1 79 ? 0.461 -14.062 -0.716 1 95.25 79 LEU B CA 1
ATOM 1592 C C . LEU B 1 79 ? 1.838 -13.922 -0.075 1 95.25 79 LEU B C 1
ATOM 1594 O O . LEU B 1 79 ? 2.609 -13.031 -0.435 1 95.25 79 LEU B O 1
ATOM 1598 N N . LEU B 1 80 ? 2.146 -14.82 0.861 1 93.12 80 LEU B N 1
ATOM 1599 C CA . LEU B 1 80 ? 3.404 -14.734 1.596 1 93.12 80 LEU B CA 1
ATOM 1600 C C . LEU B 1 80 ? 4.594 -14.945 0.662 1 93.12 80 LEU B C 1
ATOM 1602 O O . LEU B 1 80 ? 5.594 -14.227 0.757 1 93.12 80 LEU B O 1
ATOM 1606 N N . LYS B 1 81 ? 4.52 -15.891 -0.23 1 96.12 81 LYS B N 1
ATOM 1607 C CA . LYS B 1 81 ? 5.586 -16.172 -1.191 1 96.12 81 LYS B CA 1
ATOM 1608 C C . LYS B 1 81 ? 5.785 -14.984 -2.141 1 96.12 81 LYS B C 1
ATOM 1610 O O . LYS B 1 81 ? 6.922 -14.578 -2.396 1 96.12 81 LYS B O 1
ATOM 1615 N N . MET B 1 82 ? 4.695 -14.492 -2.664 1 96.94 82 MET B N 1
ATOM 1616 C CA . MET B 1 82 ? 4.75 -13.359 -3.584 1 96.94 82 MET B CA 1
ATOM 1617 C C . MET B 1 82 ? 5.359 -12.141 -2.904 1 96.94 82 MET B C 1
ATOM 1619 O O . MET B 1 82 ? 6.203 -11.453 -3.486 1 96.94 82 MET B O 1
ATOM 1623 N N . ALA B 1 83 ? 4.961 -11.906 -1.66 1 92.75 83 ALA B N 1
ATOM 1624 C CA . ALA B 1 83 ? 5.492 -10.773 -0.906 1 92.75 83 ALA B CA 1
ATOM 1625 C C . ALA B 1 83 ? 7.008 -10.883 -0.756 1 92.75 83 ALA B C 1
ATOM 1627 O O . ALA B 1 83 ? 7.727 -9.891 -0.915 1 92.75 83 ALA B O 1
ATOM 1628 N N . ARG B 1 84 ? 7.496 -12.016 -0.461 1 92.38 84 ARG B N 1
ATOM 1629 C CA . ARG B 1 84 ? 8.93 -12.242 -0.301 1 92.38 84 ARG B CA 1
ATOM 1630 C C . ARG B 1 84 ? 9.672 -11.961 -1.601 1 92.38 84 ARG B C 1
ATOM 1632 O O . ARG B 1 84 ? 10.742 -11.344 -1.59 1 92.38 84 ARG B O 1
ATOM 1639 N N . GLU B 1 85 ? 9.148 -12.383 -2.713 1 95 85 GLU B N 1
ATOM 1640 C CA . GLU B 1 85 ? 9.812 -12.195 -4 1 95 85 GLU B CA 1
ATOM 1641 C C . GLU B 1 85 ? 9.766 -10.734 -4.438 1 95 85 GLU B C 1
ATOM 1643 O O . GLU B 1 85 ? 10.703 -10.25 -5.082 1 95 85 GLU B O 1
ATOM 1648 N N . LEU B 1 86 ? 8.781 -10.07 -4.008 1 93.25 86 LEU B N 1
ATOM 1649 C CA . LEU B 1 86 ? 8.641 -8.656 -4.367 1 93.25 86 LEU B CA 1
ATOM 1650 C C . LEU B 1 86 ? 9.57 -7.789 -3.527 1 93.25 86 LEU B C 1
ATOM 1652 O O . LEU B 1 86 ? 9.805 -6.625 -3.859 1 93.25 86 LEU B O 1
ATOM 1656 N N . GLU B 1 87 ? 10.117 -8.344 -2.465 1 87.25 87 GLU B N 1
ATOM 1657 C CA . GLU B 1 87 ? 11.023 -7.582 -1.608 1 87.25 87 GLU B CA 1
ATOM 1658 C C . GLU B 1 87 ? 12.312 -7.242 -2.34 1 87.25 87 GLU B C 1
ATOM 1660 O O . GLU B 1 87 ? 13.055 -6.344 -1.924 1 87.25 87 GLU B O 1
ATOM 1665 N N . TYR B 1 88 ? 12.523 -7.918 -3.391 1 85.31 88 TYR B N 1
ATOM 1666 C CA . TYR B 1 88 ? 13.781 -7.719 -4.098 1 85.31 88 TYR B CA 1
ATOM 1667 C C . TYR B 1 88 ? 13.688 -6.543 -5.066 1 85.31 88 TYR B C 1
ATOM 1669 O O . TYR B 1 88 ? 14.695 -6.113 -5.629 1 85.31 88 TYR B O 1
ATOM 1677 N N . ILE B 1 89 ? 12.492 -6.109 -5.277 1 85.94 89 ILE B N 1
ATOM 1678 C CA . ILE B 1 89 ? 12.312 -4.922 -6.105 1 85.94 89 ILE B CA 1
ATOM 1679 C C . ILE B 1 89 ? 12.711 -3.678 -5.312 1 85.94 89 ILE B C 1
ATOM 1681 O O . ILE B 1 89 ? 12.414 -3.574 -4.121 1 85.94 89 ILE B O 1
ATOM 1685 N N . SER B 1 90 ? 13.422 -2.775 -5.98 1 78.12 90 SER B N 1
ATOM 1686 C CA . SER B 1 90 ? 13.734 -1.485 -5.375 1 78.12 90 SER B CA 1
ATOM 1687 C C . SER B 1 90 ? 12.547 -0.533 -5.457 1 78.12 90 SER B C 1
ATOM 1689 O O . SER B 1 90 ? 12.18 -0.081 -6.543 1 78.12 90 SER B O 1
ATOM 1691 N N . TYR B 1 91 ? 12.039 -0.272 -4.281 1 74.94 91 TYR B N 1
ATOM 1692 C CA . TYR B 1 91 ? 10.891 0.62 -4.215 1 74.94 91 TYR B CA 1
ATOM 1693 C C . TYR B 1 91 ? 11.328 2.059 -3.963 1 74.94 91 TYR B C 1
ATOM 1695 O O . TYR B 1 91 ? 10.492 2.955 -3.836 1 74.94 91 TYR B O 1
ATOM 1703 N N . GLN B 1 92 ? 12.57 2.291 -3.779 1 64.94 92 GLN B N 1
ATOM 1704 C CA . GLN B 1 92 ? 13.109 3.605 -3.447 1 64.94 92 GLN B CA 1
ATOM 1705 C C . GLN B 1 92 ? 12.633 4.664 -4.438 1 64.94 92 GLN B C 1
ATOM 1707 O O . GLN B 1 92 ? 12.312 5.789 -4.051 1 64.94 92 GLN B O 1
ATOM 1712 N N . GLU B 1 93 ? 12.625 4.25 -5.609 1 63.56 93 GLU B N 1
ATOM 1713 C CA . GLU B 1 93 ? 12.297 5.258 -6.609 1 63.56 93 GLU B CA 1
ATOM 1714 C C . GLU B 1 93 ? 10.812 5.215 -6.969 1 63.56 93 GLU B C 1
ATOM 1716 O O . GLU B 1 93 ? 10.375 5.891 -7.902 1 63.56 93 GLU B O 1
ATOM 1721 N N . SER B 1 94 ? 10.102 4.43 -6.113 1 66.81 94 SER B N 1
ATOM 1722 C CA . SER B 1 94 ? 8.68 4.34 -6.406 1 66.81 94 SER B 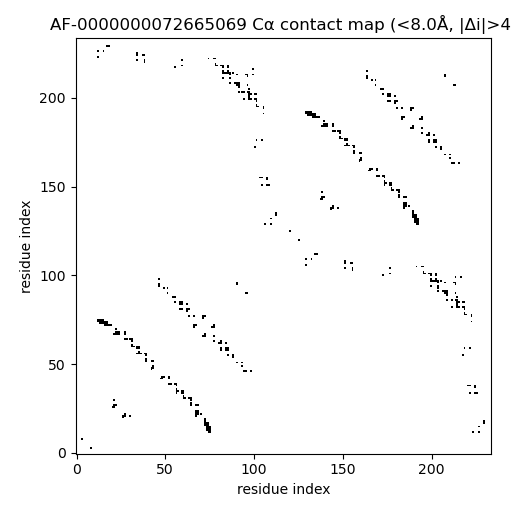CA 1
ATOM 1723 C C . SER B 1 94 ? 7.84 4.945 -5.285 1 66.81 94 SER B C 1
ATOM 1725 O O . SER B 1 94 ? 8.312 5.078 -4.156 1 66.81 94 SER B O 1
ATOM 1727 N N . PHE B 1 95 ? 6.707 5.488 -5.645 1 72.75 95 PHE B N 1
ATOM 1728 C CA . PHE B 1 95 ? 5.828 6.176 -4.703 1 72.75 95 PHE B CA 1
ATOM 1729 C C . PHE B 1 95 ? 4.898 5.184 -4.012 1 72.75 95 PHE B C 1
ATOM 1731 O O . PHE B 1 95 ? 3.992 5.586 -3.279 1 72.75 95 PHE B O 1
ATOM 1738 N N . HIS B 1 96 ? 5.211 3.863 -4.082 1 81.69 96 HIS B N 1
ATOM 1739 C CA . HIS B 1 96 ? 4.242 2.883 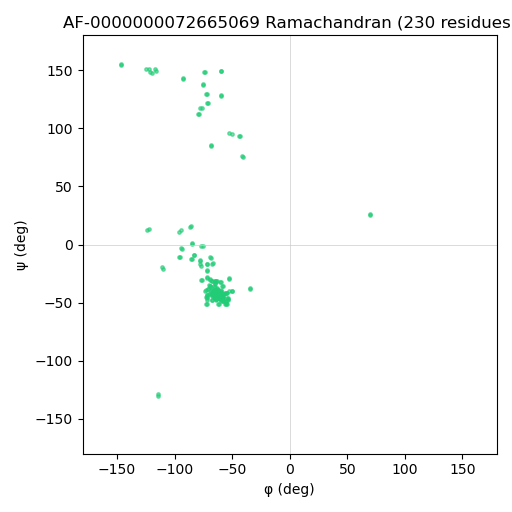-3.598 1 81.69 96 HIS B CA 1
ATOM 1740 C C . HIS B 1 96 ? 4.164 2.893 -2.074 1 81.69 96 HIS B C 1
ATOM 1742 O O . HIS B 1 96 ? 3.072 2.969 -1.506 1 81.69 96 HIS B O 1
ATOM 1748 N N . GLY B 1 97 ? 5.344 2.791 -1.526 1 83.19 97 GLY B N 1
ATOM 1749 C CA . GLY B 1 97 ? 5.355 2.779 -0.073 1 83.19 97 GLY B CA 1
ATOM 1750 C C . GLY B 1 97 ? 4.859 4.078 0.539 1 83.19 97 GLY B C 1
ATOM 1751 O O . GLY B 1 97 ? 3.996 4.062 1.419 1 83.19 97 GLY B O 1
ATOM 1752 N N . ALA B 1 98 ? 5.328 5.199 -0.057 1 86.5 98 ALA B N 1
ATOM 1753 C CA . ALA B 1 98 ? 4.977 6.531 0.434 1 86.5 98 ALA B CA 1
ATOM 1754 C C . ALA B 1 98 ? 3.48 6.789 0.29 1 86.5 98 ALA B C 1
ATOM 1756 O O . ALA B 1 98 ? 2.832 7.25 1.232 1 86.5 98 ALA B O 1
ATOM 1757 N N . PHE B 1 99 ? 2.953 6.43 -0.852 1 87.5 99 PHE B N 1
ATOM 1758 C CA . PHE B 1 99 ? 1.554 6.711 -1.146 1 87.5 99 PHE B CA 1
ATOM 1759 C C . PHE B 1 99 ? 0.635 5.824 -0.318 1 87.5 99 PHE B C 1
ATOM 1761 O O . PHE B 1 99 ? -0.407 6.273 0.163 1 87.5 99 PHE B O 1
ATOM 1768 N N . SER B 1 100 ? 0.934 4.559 -0.193 1 86.25 100 SER B N 1
ATOM 1769 C CA . SER B 1 100 ? 0.142 3.648 0.63 1 86.25 100 SER B CA 1
ATOM 1770 C C . SER B 1 100 ? 0.121 4.098 2.086 1 86.25 100 SER B C 1
ATOM 1772 O O . SER B 1 100 ? -0.915 4.023 2.75 1 86.25 100 SER B O 1
ATOM 1774 N N . SER B 1 101 ? 1.264 4.527 2.566 1 90.88 101 SER B N 1
ATOM 1775 C CA . SER B 1 101 ? 1.356 5.008 3.941 1 90.88 101 SER B CA 1
ATOM 1776 C C . SER B 1 101 ? 0.568 6.297 4.133 1 90.88 101 SER B C 1
ATOM 1778 O O . SER B 1 101 ? -0.136 6.461 5.129 1 90.88 101 SER B O 1
ATOM 1780 N N . ALA B 1 102 ? 0.687 7.18 3.16 1 94.25 102 ALA B N 1
ATOM 1781 C CA . ALA B 1 102 ? -0.053 8.438 3.225 1 94.25 102 ALA B CA 1
ATOM 1782 C C . ALA B 1 102 ? -1.559 8.188 3.189 1 94.25 102 ALA B C 1
ATOM 1784 O O . ALA B 1 102 ? -2.316 8.828 3.922 1 94.25 102 ALA B O 1
ATOM 1785 N N . ASN B 1 103 ? -1.968 7.25 2.316 1 90.56 103 ASN B N 1
ATOM 1786 C CA . ASN B 1 103 ? -3.381 6.898 2.225 1 90.56 103 ASN B CA 1
ATOM 1787 C C . ASN B 1 103 ? -3.902 6.32 3.539 1 90.56 103 ASN B C 1
ATOM 1789 O O . ASN B 1 103 ? -5.023 6.621 3.953 1 90.56 103 ASN B O 1
ATOM 1793 N N . ALA B 1 104 ? -3.145 5.457 4.152 1 92.69 104 ALA B N 1
ATOM 1794 C CA . ALA B 1 104 ? -3.523 4.91 5.453 1 92.69 104 ALA B CA 1
ATOM 1795 C C . ALA B 1 104 ? -3.689 6.016 6.488 1 92.69 104 ALA B C 1
ATOM 1797 O O . ALA B 1 104 ? -4.672 6.035 7.234 1 92.69 104 ALA B O 1
ATOM 1798 N N . ALA B 1 105 ? -2.738 6.914 6.52 1 97.5 105 ALA B N 1
ATOM 1799 C CA . ALA B 1 105 ? -2.779 8.039 7.453 1 97.5 105 ALA B CA 1
ATOM 1800 C C . ALA B 1 105 ? -4.047 8.867 7.258 1 97.5 105 ALA B C 1
ATOM 1802 O O . ALA B 1 105 ? -4.766 9.156 8.219 1 97.5 105 ALA B O 1
ATOM 1803 N N . VAL B 1 106 ? -4.355 9.219 6.074 1 97 106 VAL B N 1
ATOM 1804 C CA . VAL B 1 106 ? -5.484 10.094 5.773 1 97 106 VAL B CA 1
ATOM 1805 C C . VAL B 1 106 ? -6.793 9.359 6.047 1 97 106 VAL B C 1
ATOM 1807 O O . VAL B 1 106 ? -7.77 9.961 6.5 1 97 106 VAL B O 1
ATOM 1810 N N . ASN B 1 107 ? -6.84 8.078 5.793 1 94.25 107 ASN B N 1
ATOM 1811 C CA . ASN B 1 107 ? -8.016 7.289 6.137 1 94.25 107 ASN B CA 1
ATOM 1812 C C . ASN B 1 107 ? -8.281 7.301 7.637 1 94.25 107 ASN B C 1
ATOM 1814 O O . ASN B 1 107 ? -9.43 7.395 8.07 1 94.25 107 ASN B O 1
ATOM 1818 N N . LEU B 1 108 ? -7.258 7.121 8.398 1 96.56 108 LEU B N 1
ATOM 1819 C CA . LEU B 1 108 ? -7.395 7.195 9.844 1 96.56 108 LEU B CA 1
ATOM 1820 C C . LEU B 1 108 ? -7.906 8.57 10.273 1 96.56 108 LEU B C 1
ATOM 1822 O O . LEU B 1 108 ? -8.773 8.672 11.148 1 96.56 108 LEU B O 1
ATOM 1826 N N . ILE B 1 109 ? -7.379 9.648 9.672 1 98.06 109 ILE B N 1
ATOM 1827 C CA . ILE B 1 109 ? -7.812 11.008 9.977 1 98.06 109 ILE B CA 1
ATOM 1828 C C . ILE B 1 109 ? -9.297 11.156 9.648 1 98.06 109 ILE B C 1
ATOM 1830 O O . ILE B 1 109 ? -10.055 11.711 10.453 1 98.06 109 ILE B O 1
ATOM 1834 N N . ALA B 1 110 ? -9.688 10.672 8.469 1 96.19 110 ALA B N 1
ATOM 1835 C CA . ALA B 1 110 ? -11.086 10.742 8.062 1 96.19 110 ALA B CA 1
ATOM 1836 C C . ALA B 1 110 ? -12 10.055 9.07 1 96.19 110 ALA B C 1
ATOM 1838 O O . ALA B 1 110 ? -13.055 10.578 9.422 1 96.19 110 ALA B O 1
ATOM 1839 N N . GLN B 1 111 ? -11.609 8.945 9.555 1 95.12 111 GLN B N 1
ATOM 1840 C CA . GLN B 1 111 ? -12.375 8.211 10.562 1 95.12 111 GLN B CA 1
ATOM 1841 C C . GLN B 1 111 ? -12.461 9 11.867 1 95.12 111 GLN B C 1
ATOM 1843 O O . GLN B 1 111 ? -13.516 9.023 12.516 1 95.12 111 GLN B O 1
ATOM 1848 N N . ARG B 1 112 ? -11.359 9.531 12.195 1 95.62 112 ARG B N 1
ATOM 1849 C CA . ARG B 1 112 ? -11.305 10.344 13.406 1 95.62 112 ARG B CA 1
ATOM 1850 C C . ARG B 1 112 ? -12.266 11.531 13.312 1 95.62 112 ARG B C 1
ATOM 1852 O O . ARG B 1 112 ? -12.945 11.859 14.289 1 95.62 112 ARG B O 1
ATOM 1859 N N . ILE B 1 113 ? -12.312 12.211 12.172 1 95.44 113 ILE B N 1
ATOM 1860 C CA . ILE B 1 113 ? -13.211 13.336 11.93 1 95.44 113 ILE B CA 1
ATOM 1861 C C . ILE B 1 113 ? -14.656 12.891 12.102 1 95.44 113 ILE B C 1
ATOM 1863 O O . ILE B 1 113 ? -15.469 13.602 12.711 1 95.44 113 ILE B O 1
ATOM 1867 N N . GLU B 1 114 ? -14.977 11.758 11.594 1 91.81 114 GLU B N 1
ATOM 1868 C CA . GLU B 1 114 ? -16.328 11.227 11.711 1 91.81 114 GLU B CA 1
ATOM 1869 C C . GLU B 1 114 ? -16.688 10.961 13.172 1 91.81 114 GLU B C 1
ATOM 1871 O O . GLU B 1 114 ? -17.859 11.047 13.547 1 91.81 114 GLU B O 1
ATOM 1876 N N . GLN B 1 115 ? -15.727 10.625 13.906 1 90.12 115 GLN B N 1
ATOM 1877 C CA . GLN B 1 115 ? -15.953 10.305 15.312 1 90.12 115 GLN B CA 1
ATOM 1878 C C . GLN B 1 115 ? -16.156 11.57 16.141 1 90.12 115 GLN B C 1
ATOM 1880 O O . GLN B 1 115 ? -16.828 11.539 17.172 1 90.12 115 GLN B O 1
ATOM 1885 N N . VAL B 1 116 ? -15.547 12.641 15.75 1 84.38 116 VAL B N 1
ATOM 1886 C CA . VAL B 1 116 ? -15.602 13.852 16.562 1 84.38 116 VAL B CA 1
ATOM 1887 C C . VAL B 1 116 ? -16.719 14.758 16.078 1 84.38 116 VAL B C 1
ATOM 1889 O O . VAL B 1 116 ? -17.125 15.703 16.766 1 84.38 116 VAL B O 1
ATOM 1892 N N . GLN B 1 117 ? -17.359 14.477 14.852 1 71.19 117 GLN B N 1
ATOM 1893 C CA . GLN B 1 117 ? -18.547 15.219 14.422 1 71.19 117 GLN B CA 1
ATOM 1894 C C . GLN B 1 117 ? -19.797 14.695 15.117 1 71.19 117 GLN B C 1
ATOM 1896 O O . GLN B 1 117 ? -19.875 13.523 15.492 1 71.19 117 GLN B O 1
#